Protein AF-0000000080300567 (afdb_homodimer)

Secondary structure (DSSP, 8-state):
-EEEEE--BTTTB-TTTTTSB-HHHHHHHHHHHHHH--EEEE-STT--SSHHHHHHHHHS-SSS-SS--TTGGGEEEE----TT-EETTEEP---HHHHHHHHHIIIII-SSSSS------S---EEEEEESS---BGGGGGGEEE-BTTTBS-HHHHHHHHHHHT-/-EEEEE--BTTTB-TTTTTSBPHHHHHHHHHHHHHH--EEEE-STT--SSHHHHHHHHHS-SSS-SS--TTGGGEEEE----TT-EETTEEP---HHHHHHHHHIIIII-SSSSS------S---EEEEEESS---BGGGGGGEEE-BTTTBS-HHHHHHHHHHHT-

Organism: Bacteroides stercoris (NCBI:txid46506)

Structure (mmCIF, N/CA/C/O backbone):
data_AF-0000000080300567-model_v1
#
loop_
_entity.id
_entity.type
_entity.pdbx_description
1 polymer 'Uncharacterized protein'
#
loop_
_atom_site.group_PDB
_atom_site.id
_atom_site.type_symbol
_atom_site.label_atom_id
_atom_site.label_alt_id
_atom_site.label_comp_id
_atom_site.label_asym_id
_atom_site.label_entity_id
_atom_site.label_seq_id
_atom_site.pdbx_PDB_ins_code
_atom_site.Cartn_x
_atom_site.Cartn_y
_atom_site.Cartn_z
_atom_site.occupancy
_atom_site.B_iso_or_equiv
_atom_site.auth_seq_id
_atom_site.auth_comp_id
_atom_site.auth_asym_id
_atom_site.auth_atom_id
_atom_site.pdbx_PDB_model_num
ATOM 1 N N . MET A 1 1 ? -5.738 -21.781 8.383 1 91.25 1 MET A N 1
ATOM 2 C CA . MET A 1 1 ? -5.691 -21.688 6.926 1 91.25 1 MET A CA 1
ATOM 3 C C . MET A 1 1 ? -4.438 -20.953 6.469 1 91.25 1 MET A C 1
ATOM 5 O O . MET A 1 1 ? -4.109 -19.891 7.004 1 91.25 1 MET A O 1
ATOM 9 N N . LYS A 1 2 ? -3.633 -21.547 5.586 1 96.69 2 LYS A N 1
ATOM 10 C CA . LYS A 1 2 ? -2.42 -20.953 5.039 1 96.69 2 LYS A CA 1
ATOM 11 C C . LYS A 1 2 ? -2.572 -20.672 3.545 1 96.69 2 LYS A C 1
ATOM 13 O O . LYS A 1 2 ? -3.025 -21.531 2.789 1 96.69 2 LYS A O 1
ATOM 18 N N . ILE A 1 3 ? -2.238 -19.422 3.143 1 98.06 3 ILE A N 1
ATOM 19 C CA . ILE A 1 3 ? -2.459 -19.031 1.758 1 98.06 3 ILE A CA 1
ATOM 20 C C . ILE A 1 3 ? -1.152 -18.516 1.152 1 98.06 3 ILE A C 1
ATOM 22 O O . ILE A 1 3 ? -0.408 -17.781 1.799 1 98.06 3 ILE A O 1
ATOM 26 N N . ILE A 1 4 ? -0.896 -18.969 -0.006 1 98.88 4 ILE A N 1
ATOM 27 C CA . ILE A 1 4 ? 0.124 -18.375 -0.867 1 98.88 4 ILE A CA 1
ATOM 28 C C . ILE A 1 4 ? -0.532 -17.422 -1.869 1 98.88 4 ILE A C 1
ATOM 30 O O . ILE A 1 4 ? -1.307 -17.859 -2.7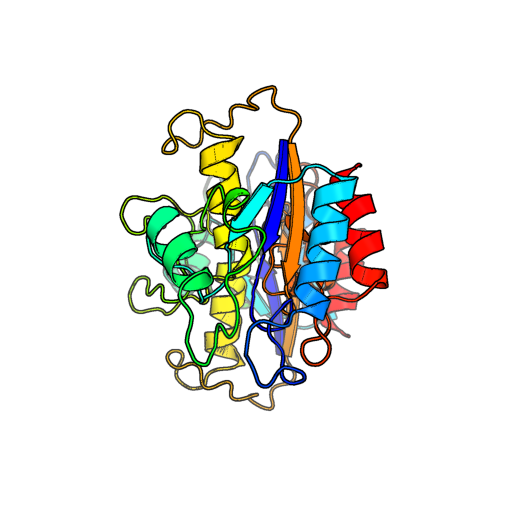27 1 98.88 4 ILE A O 1
ATOM 34 N N . PHE A 1 5 ? -0.323 -16.172 -1.728 1 98.88 5 PHE A N 1
ATOM 35 C CA . PHE A 1 5 ? -0.627 -15.266 -2.824 1 98.88 5 PHE A CA 1
ATOM 36 C C . PHE A 1 5 ? 0.448 -15.336 -3.902 1 98.88 5 PHE A C 1
ATOM 38 O O . PHE A 1 5 ? 1.601 -14.969 -3.662 1 98.88 5 PHE A O 1
ATOM 45 N N . LEU A 1 6 ? 0.069 -15.75 -5.086 1 98.88 6 LEU A N 1
ATOM 46 C CA . LEU A 1 6 ? 1.056 -16.172 -6.078 1 98.88 6 LEU A CA 1
ATOM 47 C C . LEU A 1 6 ? 1.028 -15.242 -7.293 1 98.88 6 LEU A C 1
ATOM 49 O O . LEU A 1 6 ? 0.025 -15.18 -8.008 1 98.88 6 LEU A O 1
ATOM 53 N N . ASP A 1 7 ? 2.035 -14.469 -7.43 1 98.56 7 ASP A N 1
ATOM 54 C CA . ASP A 1 7 ? 2.32 -13.906 -8.742 1 98.56 7 ASP A CA 1
ATOM 55 C C . ASP A 1 7 ? 2.963 -14.953 -9.656 1 98.56 7 ASP A C 1
ATOM 57 O O . ASP A 1 7 ? 3.646 -15.859 -9.188 1 98.56 7 ASP A O 1
ATOM 61 N N . ILE A 1 8 ? 2.764 -14.82 -10.938 1 98.5 8 ILE A N 1
ATOM 62 C CA . ILE A 1 8 ? 3.275 -15.82 -11.859 1 98.5 8 ILE A CA 1
ATOM 63 C C . ILE A 1 8 ? 4.531 -15.297 -12.555 1 98.5 8 ILE A C 1
ATOM 65 O O . ILE A 1 8 ? 5.598 -15.906 -12.461 1 98.5 8 ILE A O 1
ATOM 69 N N . ASP A 1 9 ? 4.477 -14.086 -13.172 1 97.69 9 ASP A N 1
ATOM 70 C CA . ASP A 1 9 ? 5.641 -13.5 -13.828 1 97.69 9 ASP A CA 1
ATOM 71 C C . ASP A 1 9 ? 6.746 -13.203 -12.82 1 97.69 9 ASP A C 1
ATOM 73 O O . ASP A 1 9 ? 6.5 -12.57 -11.789 1 97.69 9 ASP A O 1
ATOM 77 N N . GLY A 1 10 ? 7.883 -13.703 -13 1 98 10 GLY A N 1
ATOM 78 C CA . GLY A 1 10 ? 9.008 -13.453 -12.117 1 98 10 GLY A CA 1
ATOM 79 C C . GLY A 1 10 ? 9.078 -14.422 -10.945 1 98 10 GLY A C 1
ATOM 80 O O . GLY A 1 10 ? 10.031 -14.406 -10.172 1 98 10 GLY A O 1
ATOM 81 N N . VAL A 1 11 ? 8.031 -15.328 -10.82 1 98.69 11 VAL A N 1
ATOM 82 C CA . VAL A 1 11 ? 7.988 -16.297 -9.727 1 98.69 11 VAL A CA 1
ATOM 83 C C . VAL A 1 11 ? 8.07 -17.719 -10.289 1 98.69 11 VAL A C 1
ATOM 85 O O . VAL A 1 11 ? 9.055 -18.422 -10.055 1 98.69 11 VAL A O 1
ATOM 88 N N . ILE A 1 12 ? 7.074 -18.109 -11.125 1 98.62 12 ILE A N 1
ATOM 89 C CA . ILE A 1 12 ? 7.102 -19.438 -11.727 1 98.62 12 ILE A CA 1
ATOM 90 C C . ILE A 1 12 ? 7.094 -19.312 -13.25 1 98.62 12 ILE A C 1
ATOM 92 O O . ILE A 1 12 ? 6.926 -20.312 -13.961 1 98.62 12 ILE A O 1
ATOM 96 N N . SER A 1 13 ? 7.172 -18.172 -13.844 1 97.19 13 SER A N 1
ATOM 97 C CA . SER A 1 13 ? 7.406 -17.828 -15.242 1 97.19 13 SER A CA 1
ATOM 98 C C . SER A 1 13 ? 8.422 -16.703 -15.367 1 97.19 13 SER A C 1
ATOM 100 O O . SER A 1 13 ? 8.148 -15.562 -14.984 1 97.19 13 SER A O 1
ATOM 102 N N . THR A 1 14 ? 9.555 -16.969 -15.867 1 93.12 14 THR A N 1
ATOM 103 C CA . THR A 1 14 ? 10.633 -15.992 -15.914 1 93.12 14 THR A CA 1
ATOM 104 C C . THR A 1 14 ? 11.266 -15.938 -17.297 1 93.12 14 THR A C 1
ATOM 106 O O . THR A 1 14 ? 10.828 -16.656 -18.203 1 93.12 14 THR A O 1
ATOM 109 N N . GLU A 1 15 ? 12.211 -15.008 -17.391 1 87.69 15 GLU A N 1
ATOM 110 C CA . GLU A 1 15 ? 12.969 -14.953 -18.641 1 87.69 15 GLU A CA 1
ATOM 111 C C . GLU A 1 15 ? 13.672 -16.281 -18.922 1 87.69 15 GLU A C 1
ATOM 113 O O . GLU A 1 15 ? 13.781 -16.703 -20.062 1 87.69 15 GLU A O 1
ATOM 118 N N . LYS A 1 16 ? 14.156 -16.906 -17.859 1 87.19 16 LYS A N 1
ATOM 119 C CA . LYS A 1 16 ? 14.82 -18.188 -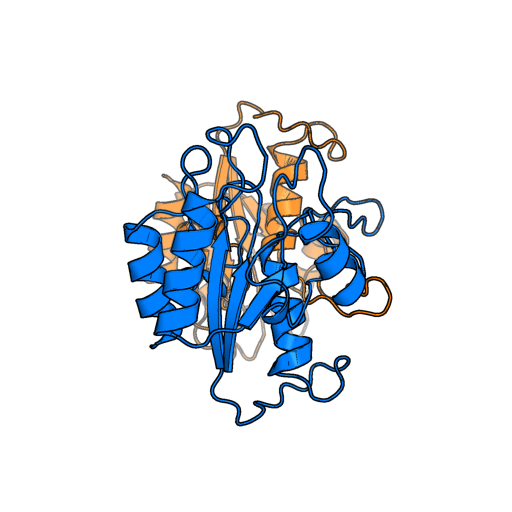17.984 1 87.19 16 LYS A CA 1
ATOM 120 C C . LYS A 1 16 ? 13.938 -19.203 -18.703 1 87.19 16 LYS A C 1
ATOM 122 O O . LYS A 1 16 ? 14.422 -20.031 -19.469 1 87.19 16 LYS A O 1
ATOM 127 N N . SER A 1 17 ? 12.672 -19.234 -18.453 1 91.69 17 SER A N 1
ATOM 128 C CA . SER A 1 17 ? 11.719 -20.141 -19.078 1 91.69 17 SER A CA 1
ATOM 129 C C . SER A 1 17 ? 11.078 -19.516 -20.297 1 91.69 17 SER A C 1
ATOM 131 O O . SER A 1 17 ? 10.055 -20.016 -20.797 1 91.69 17 SER A O 1
ATOM 133 N N . HIS A 1 18 ? 11.633 -18.344 -20.797 1 93.25 18 HIS A N 1
ATOM 134 C CA . HIS A 1 18 ? 11.109 -17.609 -21.938 1 93.25 18 HIS A CA 1
ATOM 135 C C . HIS A 1 18 ? 9.672 -17.172 -21.703 1 93.25 18 HIS A C 1
ATOM 137 O O . HIS A 1 18 ? 8.828 -17.281 -22.594 1 93.25 18 HIS A O 1
ATOM 143 N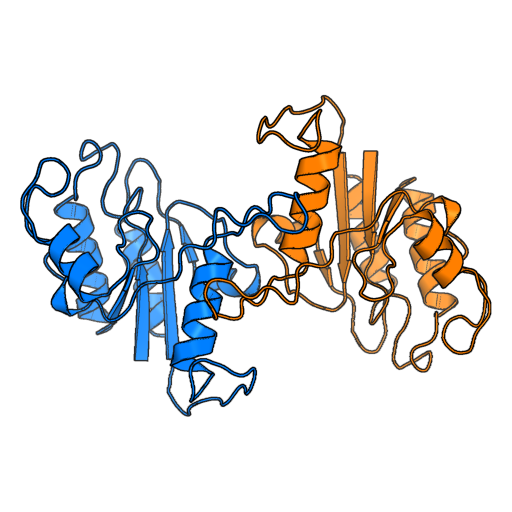 N . TYR A 1 19 ? 9.32 -16.875 -20.438 1 93.5 19 TYR A N 1
ATOM 144 C CA . TYR A 1 19 ? 8.055 -16.297 -20 1 93.5 19 TYR A CA 1
ATOM 145 C C . TYR A 1 19 ? 6.922 -17.297 -20.125 1 93.5 19 TYR A C 1
ATOM 147 O O . TYR A 1 19 ? 5.766 -16.922 -20.344 1 93.5 19 TYR A O 1
ATOM 155 N N . THR A 1 20 ? 7.348 -18.594 -20.141 1 96.5 20 THR A N 1
ATOM 156 C CA . THR A 1 20 ? 6.395 -19.688 -20 1 96.5 20 THR A CA 1
ATOM 157 C C . THR A 1 20 ? 6.438 -20.266 -18.578 1 96.5 20 THR A C 1
ATOM 159 O O . THR A 1 20 ? 7.359 -19.969 -17.812 1 96.5 20 THR A O 1
ATOM 162 N N . LEU A 1 21 ? 5.391 -20.969 -18.219 1 97.44 21 LEU A N 1
ATOM 163 C CA . LEU A 1 21 ? 5.434 -21.672 -16.938 1 97.44 21 LEU A CA 1
ATOM 164 C C . LEU A 1 21 ? 6.707 -22.5 -16.812 1 97.44 21 LEU A C 1
ATOM 166 O O . LEU A 1 21 ? 7.094 -23.188 -17.75 1 97.44 21 LEU A O 1
ATOM 170 N N . ASP A 1 22 ? 7.375 -22.359 -15.703 1 96.69 22 ASP A N 1
ATOM 171 C CA . ASP A 1 22 ? 8.656 -23 -15.438 1 96.69 22 ASP A CA 1
ATOM 172 C C . ASP A 1 22 ? 8.484 -24.219 -14.547 1 96.69 22 ASP A C 1
ATOM 174 O O . ASP A 1 22 ? 8.211 -24.094 -13.352 1 96.69 22 ASP A O 1
ATOM 178 N N . LYS A 1 23 ? 8.773 -25.375 -15.078 1 95.31 23 LYS A N 1
ATOM 179 C CA . LYS A 1 23 ? 8.555 -26.641 -14.359 1 95.31 23 LYS A CA 1
ATOM 180 C C . LYS A 1 23 ? 9.367 -26.672 -13.07 1 95.31 23 LYS A C 1
ATOM 182 O O . LYS A 1 23 ? 8.867 -27.109 -12.031 1 95.31 23 LYS A O 1
ATOM 187 N N . ASP A 1 24 ? 10.617 -26.25 -13.125 1 96.44 24 ASP A N 1
ATOM 188 C CA . ASP A 1 24 ? 11.477 -26.25 -11.945 1 96.44 24 ASP A CA 1
ATOM 189 C C . ASP A 1 24 ? 10.906 -25.344 -10.852 1 96.44 24 ASP A C 1
ATOM 191 O O . ASP A 1 24 ? 10.883 -25.734 -9.672 1 96.44 24 ASP A O 1
ATOM 195 N N . ALA A 1 25 ? 10.492 -24.188 -11.219 1 97.75 25 ALA A N 1
ATOM 196 C CA . ALA A 1 25 ? 9.906 -23.25 -10.258 1 97.75 25 ALA A CA 1
ATOM 197 C C . ALA A 1 25 ? 8.602 -23.797 -9.695 1 97.75 25 ALA A C 1
ATOM 199 O O . ALA A 1 25 ? 8.312 -23.625 -8.508 1 97.75 25 ALA A O 1
ATOM 200 N N . CYS A 1 26 ? 7.816 -24.438 -10.531 1 98.12 26 CYS A N 1
ATOM 201 C CA . CYS A 1 26 ? 6.582 -25.047 -10.055 1 98.12 26 CYS A CA 1
ATOM 202 C C . CYS A 1 26 ? 6.879 -26.156 -9.047 1 98.12 26 CYS A C 1
ATOM 204 O O . CYS A 1 26 ? 6.152 -26.312 -8.062 1 98.12 26 CYS A O 1
ATOM 206 N N . ASP A 1 27 ? 7.953 -26.922 -9.359 1 98.25 27 ASP A N 1
ATOM 207 C CA . ASP A 1 27 ? 8.359 -27.953 -8.406 1 98.25 27 ASP A CA 1
ATOM 208 C C . ASP A 1 27 ? 8.727 -27.344 -7.059 1 98.25 27 ASP A C 1
ATOM 210 O O . ASP A 1 27 ? 8.406 -27.906 -6.008 1 98.25 27 ASP A O 1
ATOM 214 N N . LEU A 1 28 ? 9.406 -26.25 -7.059 1 98.75 28 LEU A N 1
ATOM 215 C CA . LEU A 1 28 ? 9.75 -25.562 -5.824 1 98.75 28 LEU A CA 1
ATOM 216 C C . LEU A 1 28 ? 8.492 -25.078 -5.102 1 98.75 28 LEU A C 1
ATOM 218 O O . LEU A 1 28 ? 8.398 -25.188 -3.877 1 98.75 28 LEU A O 1
ATOM 222 N N . LEU A 1 29 ? 7.531 -24.531 -5.832 1 98.88 29 LEU A N 1
ATOM 223 C CA . LEU A 1 29 ? 6.246 -24.172 -5.25 1 98.88 29 LEU A CA 1
ATOM 224 C C . LEU A 1 29 ? 5.602 -25.375 -4.57 1 98.88 29 LEU A C 1
ATOM 226 O O . LEU A 1 29 ? 5.031 -25.25 -3.482 1 98.88 29 LEU A O 1
ATOM 230 N N . GLY A 1 30 ? 5.719 -26.5 -5.238 1 98.81 30 GLY A N 1
ATOM 231 C CA . GLY A 1 30 ? 5.215 -27.734 -4.664 1 98.81 30 GLY A CA 1
ATOM 232 C C . GLY A 1 30 ? 5.82 -28.062 -3.309 1 98.81 30 GLY A C 1
ATOM 233 O O . GLY A 1 30 ? 5.133 -28.562 -2.42 1 98.81 30 GLY A O 1
ATOM 234 N N . LYS A 1 31 ? 7.07 -27.781 -3.145 1 98.81 31 LYS A N 1
ATOM 235 C CA . LYS A 1 31 ? 7.723 -28 -1.859 1 98.81 31 LYS A CA 1
ATOM 236 C C . LYS A 1 31 ? 7.074 -27.172 -0.756 1 98.81 31 LYS A C 1
ATOM 238 O O . LYS A 1 31 ? 6.918 -27.641 0.373 1 98.81 31 LYS A O 1
ATOM 243 N N . ILE A 1 32 ? 6.73 -25.922 -1.08 1 98.94 32 ILE A N 1
ATOM 244 C CA . ILE A 1 32 ? 6.062 -25.062 -0.104 1 98.94 32 ILE A CA 1
ATOM 245 C C . ILE A 1 32 ? 4.707 -25.672 0.263 1 98.94 32 ILE A C 1
ATOM 247 O O . ILE A 1 32 ? 4.371 -25.781 1.444 1 98.94 32 ILE A O 1
ATOM 251 N N . ILE A 1 33 ? 3.961 -26.078 -0.787 1 98.88 33 ILE A N 1
ATOM 252 C CA . ILE A 1 33 ? 2.619 -26.609 -0.591 1 98.88 33 ILE A CA 1
ATOM 253 C C . ILE A 1 33 ? 2.691 -27.891 0.238 1 98.88 33 ILE A C 1
ATOM 255 O O . ILE A 1 33 ? 1.924 -28.062 1.187 1 98.88 33 ILE A O 1
ATOM 259 N N . ASP A 1 34 ? 3.625 -28.75 -0.062 1 98.56 34 ASP A N 1
ATOM 260 C CA . ASP A 1 34 ? 3.775 -30.016 0.648 1 98.56 34 ASP A CA 1
ATOM 261 C C . ASP A 1 34 ? 4.137 -29.781 2.113 1 98.56 34 ASP A C 1
ATOM 263 O O . ASP A 1 34 ? 3.645 -30.484 2.998 1 98.56 34 ASP A O 1
ATOM 267 N N . ALA A 1 35 ? 4.965 -28.844 2.367 1 98.56 35 ALA A N 1
ATOM 268 C CA . ALA A 1 35 ? 5.48 -28.609 3.711 1 98.56 35 ALA A CA 1
ATOM 269 C C . ALA A 1 35 ? 4.449 -27.875 4.574 1 98.56 35 ALA A C 1
ATOM 271 O O . ALA A 1 35 ? 4.535 -27.906 5.805 1 98.56 35 ALA A O 1
ATOM 272 N N . THR A 1 36 ? 3.441 -27.203 3.922 1 98.5 36 THR A N 1
ATOM 273 C CA . THR A 1 36 ? 2.609 -26.297 4.711 1 98.5 36 THR A CA 1
ATOM 274 C C . THR A 1 36 ? 1.13 -26.609 4.5 1 98.5 36 THR A C 1
ATOM 276 O O . THR A 1 36 ? 0.279 -26.141 5.258 1 98.5 36 THR A O 1
ATOM 279 N N . ASP A 1 37 ? 0.812 -27.359 3.506 1 98.06 37 ASP A N 1
ATOM 280 C CA . ASP A 1 37 ? -0.562 -27.641 3.107 1 98.06 37 ASP A CA 1
ATOM 281 C C . ASP A 1 37 ? -1.305 -26.359 2.725 1 98.06 37 ASP A C 1
ATOM 283 O O . ASP A 1 37 ? -2.512 -26.25 2.949 1 98.06 37 ASP A O 1
ATOM 287 N N . ALA A 1 38 ? -0.553 -25.359 2.225 1 98.38 38 ALA A N 1
ATOM 288 C CA . ALA A 1 38 ? -1.132 -24.062 1.897 1 98.38 38 ALA A CA 1
ATOM 289 C C . ALA A 1 38 ? -1.989 -24.141 0.638 1 98.38 38 ALA A C 1
ATOM 291 O O . ALA A 1 38 ? -1.729 -24.969 -0.245 1 98.38 38 ALA A O 1
ATOM 292 N N . ASN A 1 39 ? -3.025 -23.281 0.582 1 98.38 39 ASN A N 1
ATOM 293 C CA . ASN A 1 39 ? -3.777 -23.016 -0.638 1 98.38 39 ASN A CA 1
ATOM 294 C C . ASN A 1 39 ? -3.209 -21.812 -1.386 1 98.38 39 ASN A C 1
ATOM 296 O O . ASN A 1 39 ? -2.32 -21.125 -0.88 1 98.38 39 ASN A O 1
ATOM 300 N N . ILE A 1 40 ? -3.721 -21.641 -2.611 1 98.81 40 ILE A N 1
ATOM 301 C CA . ILE A 1 40 ? -3.164 -20.594 -3.463 1 98.81 40 ILE A CA 1
ATOM 302 C C . ILE A 1 40 ? -4.254 -19.578 -3.816 1 98.81 40 ILE A C 1
ATOM 304 O O . ILE A 1 40 ? -5.387 -19.953 -4.121 1 98.81 40 ILE A O 1
ATOM 308 N N . VAL A 1 41 ? -4.012 -18.359 -3.652 1 98.69 41 VAL A N 1
ATOM 309 C CA . VAL A 1 41 ? -4.762 -17.281 -4.273 1 98.69 41 VAL A CA 1
ATOM 310 C C . VAL A 1 41 ? -3.908 -16.609 -5.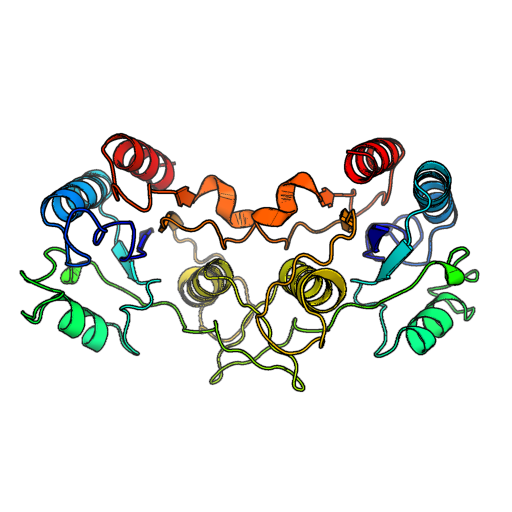348 1 98.69 41 VAL A C 1
ATOM 312 O O . VAL A 1 41 ? -2.791 -16.156 -5.078 1 98.69 41 VAL A O 1
ATOM 315 N N . ILE A 1 42 ? -4.391 -16.531 -6.602 1 98.75 42 ILE A N 1
ATOM 316 C CA . ILE A 1 42 ? -3.637 -15.953 -7.711 1 98.75 42 ILE A CA 1
ATOM 317 C C . ILE A 1 42 ? -3.76 -14.43 -7.676 1 98.75 42 ILE A C 1
ATOM 319 O O . ILE A 1 42 ? -4.863 -13.891 -7.777 1 98.75 42 ILE A O 1
ATOM 323 N N . SER A 1 43 ? -2.684 -13.773 -7.496 1 97.81 43 SER A N 1
ATOM 324 C CA . SER A 1 43 ? -2.613 -12.312 -7.516 1 97.81 43 SER A CA 1
ATOM 325 C C . SER A 1 43 ? -1.854 -11.812 -8.742 1 97.81 43 SER A C 1
ATOM 327 O O . SER A 1 43 ? -1.367 -10.68 -8.758 1 97.81 43 SER A O 1
ATOM 329 N N . SER A 1 44 ? -1.734 -12.633 -9.758 1 97.25 44 SER A N 1
ATOM 330 C CA . SER A 1 44 ? -1 -12.367 -10.984 1 97.25 44 SER A CA 1
ATOM 331 C C . SER A 1 44 ? -1.913 -11.781 -12.062 1 97.25 44 SER A C 1
ATOM 333 O O . SER A 1 44 ? -3.129 -11.969 -12.016 1 97.25 44 SER A O 1
ATOM 335 N N . SER A 1 45 ? -1.291 -11.055 -13.047 1 94.69 45 SER A N 1
ATOM 336 C CA . SER A 1 45 ? -2.041 -10.57 -14.195 1 94.69 45 SER A CA 1
ATOM 337 C C . SER A 1 45 ? -2.514 -11.727 -15.078 1 94.69 45 SER A C 1
ATOM 339 O O . SER A 1 45 ? -3.342 -11.531 -15.969 1 94.69 45 SER A O 1
ATOM 341 N N . TRP A 1 46 ? -2.072 -12.914 -14.789 1 96.62 46 TRP A N 1
ATOM 342 C CA . TRP A 1 46 ? -2.523 -14.102 -15.516 1 96.62 46 TRP A CA 1
ATOM 343 C C . TRP A 1 46 ? -3.932 -14.5 -15.086 1 96.62 46 TRP A C 1
ATOM 345 O O . TRP A 1 46 ? -4.582 -15.305 -15.75 1 96.62 46 TRP A O 1
ATOM 355 N N . ARG A 1 47 ? -4.391 -13.969 -14.016 1 96.56 47 ARG A N 1
ATOM 356 C CA . ARG A 1 47 ? -5.688 -14.383 -13.492 1 96.56 47 ARG A CA 1
ATOM 357 C C . ARG A 1 47 ? -6.816 -13.953 -14.43 1 96.56 47 ARG A C 1
ATOM 359 O O . ARG A 1 47 ? -6.68 -12.977 -15.164 1 96.56 47 ARG A O 1
ATOM 366 N N . ARG A 1 48 ? -7.852 -14.75 -14.367 1 95.69 48 ARG A N 1
ATOM 367 C CA . ARG A 1 48 ? -9.125 -14.391 -14.984 1 95.69 48 ARG A CA 1
ATOM 368 C C . ARG A 1 48 ? -10.148 -13.984 -13.938 1 95.69 48 ARG A C 1
ATOM 370 O O . ARG A 1 48 ? -9.797 -13.75 -12.781 1 95.69 48 ARG A O 1
ATOM 377 N N . ASN A 1 49 ? -11.328 -13.82 -14.328 1 91.62 49 ASN A N 1
ATOM 378 C CA . ASN A 1 49 ? -12.328 -13.219 -13.453 1 91.62 49 ASN A CA 1
ATOM 379 C C . ASN A 1 49 ? -12.781 -14.195 -12.367 1 91.62 49 ASN A C 1
ATOM 381 O O . ASN A 1 49 ? -13.211 -13.773 -11.297 1 91.62 49 ASN A O 1
ATOM 385 N N . THR A 1 50 ? -12.68 -15.469 -12.656 1 95.56 50 THR A N 1
ATOM 386 C CA . THR A 1 50 ? -13.117 -16.469 -11.695 1 95.56 50 THR A CA 1
ATOM 387 C C . THR A 1 50 ? -12 -17.469 -11.414 1 95.56 50 THR A C 1
ATOM 389 O O . THR A 1 50 ? -11.055 -17.594 -12.195 1 95.56 50 THR A O 1
ATOM 392 N N . VAL A 1 51 ? -12.188 -18.109 -10.297 1 97.56 51 VAL A N 1
ATOM 393 C CA . VAL A 1 51 ? -11.258 -19.172 -9.938 1 97.56 51 VAL A CA 1
ATOM 394 C C . VAL A 1 51 ? -11.25 -20.25 -11.023 1 97.56 51 VAL A C 1
ATOM 396 O O . VAL A 1 51 ? -10.188 -20.672 -11.469 1 97.56 51 VAL A O 1
ATOM 399 N N . GLU A 1 52 ? -12.414 -20.562 -11.492 1 98.06 52 GLU A N 1
ATOM 400 C CA . GLU A 1 52 ? -12.531 -21.625 -12.492 1 98.06 52 GLU A CA 1
ATOM 401 C C . GLU A 1 52 ? -11.867 -21.219 -13.805 1 98.06 52 GLU A C 1
ATOM 403 O O . GLU A 1 52 ? -11.133 -22 -14.398 1 98.06 52 GLU A O 1
ATOM 408 N N . ASP A 1 53 ? -12.117 -20.016 -14.258 1 98.25 53 ASP A N 1
ATOM 409 C CA . ASP A 1 53 ? -11.508 -19.531 -15.492 1 98.25 53 ASP A CA 1
ATOM 410 C C . ASP A 1 53 ? -9.992 -19.438 -15.352 1 98.25 53 ASP A C 1
ATOM 412 O O . ASP A 1 53 ? -9.258 -19.688 -16.312 1 98.25 53 ASP A O 1
ATOM 416 N N . THR A 1 54 ? -9.562 -19.078 -14.188 1 98.38 54 THR A N 1
ATOM 417 C CA . THR A 1 54 ? -8.133 -18.984 -13.93 1 98.38 54 THR A CA 1
ATOM 418 C C . THR A 1 54 ? -7.484 -20.359 -13.953 1 98.38 54 THR A C 1
ATOM 420 O O . THR A 1 54 ? -6.422 -20.547 -14.555 1 98.38 54 THR A O 1
ATOM 423 N N . LYS A 1 55 ? -8.148 -21.328 -13.305 1 98.5 55 LYS A N 1
ATOM 424 C CA . LYS A 1 55 ? -7.664 -22.703 -13.367 1 98.5 55 LYS A CA 1
ATOM 425 C C . LYS A 1 55 ? -7.559 -23.172 -14.812 1 98.5 55 LYS A C 1
ATOM 427 O O . LYS A 1 55 ? -6.559 -23.797 -15.195 1 98.5 55 LYS A O 1
ATOM 432 N N . ARG A 1 56 ? -8.539 -22.875 -15.57 1 98.19 56 ARG A N 1
ATOM 433 C CA . ARG A 1 56 ? -8.531 -23.266 -16.984 1 98.19 56 ARG A CA 1
ATOM 434 C C . ARG A 1 56 ? -7.379 -22.609 -17.719 1 98.19 56 ARG A C 1
ATOM 436 O O . ARG A 1 56 ? -6.699 -23.25 -18.531 1 98.19 56 ARG A O 1
ATOM 443 N N . GLU A 1 57 ? -7.207 -21.328 -17.453 1 97.31 57 GLU A N 1
ATOM 444 C CA . GLU A 1 57 ? -6.125 -20.562 -18.078 1 97.31 57 GLU A CA 1
ATOM 445 C C . GLU A 1 57 ? -4.766 -21.188 -17.766 1 97.31 57 GLU A C 1
ATOM 447 O O . GLU A 1 57 ? -3.883 -21.203 -18.625 1 97.31 57 GLU A O 1
ATOM 452 N N . LEU A 1 58 ? -4.613 -21.797 -16.625 1 98.25 58 LEU A N 1
ATOM 453 C CA . LEU A 1 58 ? -3.316 -22.281 -16.172 1 98.25 58 LEU A CA 1
ATOM 454 C C . LEU A 1 58 ? -3.154 -23.766 -16.469 1 98.25 58 LEU A C 1
ATOM 456 O O . LEU A 1 58 ? -2.076 -24.328 -16.281 1 98.25 58 LEU A O 1
ATOM 460 N N . THR A 1 59 ? -4.234 -24.391 -16.969 1 98.44 59 THR A N 1
ATOM 461 C CA . THR A 1 59 ? -4.137 -25.828 -17.219 1 98.44 59 THR A CA 1
ATOM 462 C C . THR A 1 59 ? -4.336 -26.125 -18.703 1 98.44 59 THR A C 1
ATOM 464 O O . THR A 1 59 ? -4.164 -27.266 -19.141 1 98.44 59 THR A O 1
ATOM 467 N N . THR A 1 60 ? -4.688 -25.109 -19.484 1 97.88 60 THR A N 1
ATOM 468 C CA . THR A 1 60 ? -4.809 -25.297 -20.922 1 97.88 60 THR A CA 1
ATOM 469 C C . THR A 1 60 ? -3.455 -25.109 -21.609 1 97.88 60 THR A C 1
ATOM 471 O O . THR A 1 60 ? -2.854 -24.031 -21.516 1 97.88 60 THR A O 1
ATOM 474 N N . ILE A 1 61 ? -3.092 -26.156 -22.344 1 97.38 61 ILE A N 1
ATOM 475 C CA . ILE A 1 61 ? -1.777 -26.141 -22.984 1 97.38 61 ILE A CA 1
ATOM 476 C C . ILE A 1 61 ? -1.744 -25.062 -24.062 1 97.38 61 ILE A C 1
ATOM 478 O O . ILE A 1 61 ? -2.641 -25 -24.906 1 97.38 61 ILE A O 1
ATOM 482 N N . ARG A 1 62 ? -0.81 -24.172 -24.031 1 96.25 62 ARG A N 1
ATOM 483 C CA . ARG A 1 62 ? -0.498 -23.141 -25 1 96.25 62 ARG A CA 1
ATOM 484 C C . ARG A 1 62 ? 0.96 -22.703 -24.891 1 96.25 62 ARG A C 1
ATOM 486 O O . ARG A 1 62 ? 1.729 -23.281 -24.125 1 96.25 62 ARG A O 1
ATOM 493 N N . HIS A 1 63 ? 1.374 -21.719 -25.656 1 95.56 63 HIS A N 1
ATOM 494 C CA . HIS A 1 63 ? 2.771 -21.312 -25.688 1 95.56 63 HIS A CA 1
ATOM 495 C C . HIS A 1 63 ? 3.273 -20.938 -24.297 1 95.56 63 HIS A C 1
ATOM 497 O O . HIS A 1 63 ? 4.32 -21.422 -23.859 1 95.56 63 HIS A O 1
ATOM 503 N N . SER A 1 64 ? 2.492 -20.172 -23.516 1 96.25 64 SER A N 1
ATOM 504 C CA . SER A 1 64 ? 2.902 -19.688 -22.203 1 96.25 64 SER A CA 1
ATOM 505 C C . SER A 1 64 ? 2.686 -20.75 -21.125 1 96.25 64 SER A C 1
ATOM 507 O O . SER A 1 64 ? 3.197 -20.625 -20.016 1 96.25 64 SER A O 1
ATOM 509 N N . VAL A 1 65 ? 1.896 -21.734 -21.453 1 97.94 65 VAL A N 1
ATOM 510 C CA . VAL A 1 65 ? 1.584 -22.828 -20.562 1 97.94 65 VAL A CA 1
ATOM 511 C C . VAL A 1 65 ? 1.916 -24.156 -21.234 1 97.94 65 VAL A C 1
ATOM 513 O O . VAL A 1 65 ? 1.019 -24.875 -21.688 1 97.94 65 VAL A O 1
ATOM 516 N N . PRO A 1 66 ? 3.189 -24.531 -21.203 1 97.56 66 PRO A N 1
ATOM 517 C CA . PRO A 1 66 ? 3.629 -25.719 -21.922 1 97.56 66 PRO A CA 1
ATOM 518 C C . PRO A 1 66 ? 3.219 -27.016 -21.234 1 97.56 66 PRO A C 1
ATOM 520 O O . PRO A 1 66 ? 3.34 -28.094 -21.828 1 97.56 66 PRO A O 1
ATOM 523 N N . PHE A 1 67 ? 2.729 -26.984 -20.031 1 97.5 67 PHE A N 1
ATOM 524 C CA . PHE A 1 67 ? 2.156 -28.078 -19.25 1 97.5 67 PHE A CA 1
ATOM 525 C C . PHE A 1 67 ? 1.096 -27.547 -18.281 1 97.5 67 PHE A C 1
ATOM 527 O O . PHE A 1 67 ? 1.144 -26.391 -17.875 1 97.5 67 PHE A O 1
ATOM 534 N N . PRO A 1 68 ? 0.099 -28.375 -18.031 1 98.19 68 PRO A N 1
ATOM 535 C CA . PRO A 1 68 ? -0.909 -27.922 -17.078 1 98.19 68 PRO A CA 1
ATOM 536 C C . PRO A 1 68 ? -0.324 -27.625 -15.695 1 98.19 68 PRO A C 1
ATOM 538 O O . PRO A 1 68 ? 0.413 -28.453 -15.148 1 98.19 68 PRO A O 1
ATOM 541 N N . PHE A 1 69 ? -0.604 -26.453 -15.156 1 98.5 69 PHE A N 1
ATOM 542 C CA . PHE A 1 69 ? -0.169 -26.094 -13.812 1 98.5 69 PHE A CA 1
ATOM 543 C C . PHE A 1 69 ? -0.553 -27.172 -12.812 1 98.5 69 PHE A C 1
ATOM 545 O O . PHE A 1 69 ? -1.733 -27.484 -12.656 1 98.5 69 PHE A O 1
ATOM 552 N N . PRO A 1 70 ? 0.434 -27.734 -12.094 1 98.25 70 PRO A N 1
ATOM 553 C CA . PRO A 1 70 ? 0.179 -28.953 -11.32 1 98.25 70 PRO A CA 1
ATOM 554 C C . PRO A 1 70 ? -0.599 -28.688 -10.039 1 98.25 70 PRO A C 1
ATOM 556 O O . PRO A 1 70 ? -1.12 -29.625 -9.422 1 98.25 70 PRO A O 1
ATOM 559 N N . TYR A 1 71 ? -0.763 -27.5 -9.641 1 98.62 71 TYR A N 1
ATOM 560 C CA . TYR A 1 71 ? -1.384 -27.219 -8.352 1 98.62 71 TYR A CA 1
ATOM 561 C C . TYR A 1 71 ? -2.664 -26.406 -8.531 1 98.62 71 TYR A C 1
ATOM 563 O O . TYR A 1 71 ? -3.045 -25.625 -7.652 1 98.62 71 TYR A O 1
ATOM 571 N N . ALA A 1 72 ? -3.27 -26.547 -9.695 1 98.5 72 ALA A N 1
ATOM 572 C CA . ALA A 1 72 ? -4.492 -25.812 -10.008 1 98.5 72 ALA A CA 1
ATOM 573 C C . ALA A 1 72 ? -5.582 -26.094 -8.977 1 98.5 72 ALA A C 1
ATOM 575 O O . ALA A 1 72 ? -6.387 -25.219 -8.664 1 98.5 72 ALA A O 1
ATOM 576 N N . ASP A 1 73 ? -5.625 -27.328 -8.43 1 97.94 73 ASP A N 1
ATOM 577 C CA . ASP A 1 73 ? -6.648 -27.719 -7.461 1 97.94 73 ASP A CA 1
ATOM 578 C C . ASP A 1 73 ? -6.457 -26.984 -6.137 1 97.94 73 ASP A C 1
ATOM 580 O O . ASP A 1 73 ? -7.367 -26.938 -5.305 1 97.94 73 ASP A O 1
ATOM 584 N N . ARG A 1 74 ? -5.266 -26.422 -5.887 1 98.44 74 ARG A N 1
ATOM 585 C CA . ARG A 1 74 ? -4.973 -25.688 -4.66 1 98.44 74 ARG A CA 1
ATOM 586 C C . ARG A 1 74 ? -5.414 -24.234 -4.781 1 98.44 74 ARG A C 1
ATOM 588 O O . ARG A 1 74 ? -5.418 -23.5 -3.793 1 98.44 74 ARG A O 1
ATOM 595 N N . ILE A 1 75 ? -5.777 -23.812 -6.023 1 98.62 75 ILE A N 1
ATOM 596 C CA . ILE A 1 75 ? -6.23 -22.438 -6.219 1 98.62 75 ILE A CA 1
ATOM 597 C C . ILE A 1 75 ? -7.633 -22.281 -5.641 1 98.62 75 ILE A C 1
ATOM 599 O O . ILE A 1 75 ? -8.586 -22.906 -6.109 1 98.62 75 ILE A O 1
ATOM 603 N N . VAL A 1 76 ? -7.742 -21.391 -4.621 1 97.88 76 VAL A N 1
ATOM 604 C CA . VAL A 1 76 ? -9.023 -21.25 -3.939 1 97.88 76 VAL A CA 1
ATOM 605 C C . VAL A 1 76 ? -9.555 -19.828 -4.137 1 97.88 76 VAL A C 1
ATOM 607 O O . VAL A 1 76 ? -10.664 -19.516 -3.705 1 97.88 76 VAL A O 1
ATOM 610 N N . GLY A 1 77 ? -8.75 -18.953 -4.781 1 97.25 77 GLY A N 1
ATOM 611 C CA . GLY A 1 77 ? -9.18 -17.578 -4.977 1 97.25 77 GLY A CA 1
ATOM 612 C C . GLY A 1 77 ? -8.336 -16.844 -5.996 1 97.25 77 GLY A C 1
ATOM 613 O O . GLY A 1 77 ? -7.305 -17.344 -6.441 1 97.25 77 GLY A O 1
ATOM 614 N N . VAL A 1 78 ? -8.836 -15.688 -6.383 1 97.06 78 VAL A N 1
ATOM 615 C CA . VAL A 1 78 ? -8.156 -14.711 -7.227 1 97.06 78 VAL A CA 1
ATOM 616 C C . VAL A 1 78 ? -8.391 -13.305 -6.688 1 97.06 78 VAL A C 1
ATOM 618 O O . VAL A 1 78 ? -9.469 -13 -6.172 1 97.06 78 VAL A O 1
ATOM 621 N N . THR A 1 79 ? -7.406 -12.531 -6.703 1 95.25 79 THR A N 1
ATOM 622 C CA . THR A 1 79 ? -7.586 -11.156 -6.266 1 95.25 79 THR A CA 1
ATOM 623 C C . THR A 1 79 ? -8.297 -10.336 -7.34 1 95.25 79 THR A C 1
ATOM 625 O O . THR A 1 79 ? -8.328 -10.727 -8.508 1 95.25 79 THR A O 1
ATOM 628 N N . ILE A 1 80 ? -8.805 -9.203 -6.957 1 89.5 80 ILE A N 1
ATOM 629 C CA . ILE A 1 80 ? -9.414 -8.273 -7.902 1 89.5 80 ILE A CA 1
ATOM 630 C C . ILE A 1 80 ? -8.336 -7.582 -8.727 1 89.5 80 ILE A C 1
ATOM 632 O O . ILE A 1 80 ? -7.172 -7.531 -8.312 1 89.5 80 ILE A O 1
ATOM 636 N N . ARG A 1 81 ? -8.727 -7.082 -9.883 1 88 81 ARG A N 1
ATOM 637 C CA . ARG A 1 81 ? -7.855 -6.273 -10.734 1 88 81 ARG A CA 1
ATOM 638 C C . ARG A 1 81 ? -8.117 -4.785 -10.531 1 88 81 ARG A C 1
ATOM 640 O O . ARG A 1 81 ? -8.977 -4.203 -11.188 1 88 81 ARG A O 1
ATOM 647 N N . ALA A 1 82 ? -7.363 -4.203 -9.672 1 80.69 82 ALA A N 1
ATOM 648 C CA . ALA A 1 82 ? -7.641 -2.812 -9.32 1 80.69 82 ALA A CA 1
ATOM 649 C C . ALA A 1 82 ? -6.625 -1.87 -9.961 1 80.69 82 ALA A C 1
ATOM 651 O O . ALA A 1 82 ? -6.715 -0.651 -9.797 1 80.69 82 ALA A O 1
ATOM 652 N N . TYR A 1 83 ? -5.676 -2.248 -10.781 1 71.94 83 TYR A N 1
ATOM 653 C CA . TYR A 1 83 ? -4.527 -1.457 -11.211 1 71.94 83 TYR A CA 1
ATOM 654 C C . TYR A 1 83 ? -4.969 -0.287 -12.078 1 71.94 83 TYR A C 1
ATOM 656 O O . TYR A 1 83 ? -4.285 0.737 -12.148 1 71.94 83 TYR A O 1
ATOM 664 N N . ALA A 1 84 ? -6.008 -0.295 -12.742 1 65.12 84 ALA A N 1
ATOM 665 C CA . ALA A 1 84 ? -6.414 0.73 -13.695 1 65.12 84 ALA A CA 1
ATOM 666 C C . ALA A 1 84 ? -7.484 1.644 -13.102 1 65.12 84 ALA A C 1
ATOM 668 O O . ALA A 1 84 ? -8.25 2.268 -13.844 1 65.12 84 ALA A O 1
ATOM 669 N N . TYR A 1 85 ? -7.266 2.064 -11.938 1 66.06 85 TYR A N 1
ATOM 670 C CA . TYR A 1 85 ? -8.344 2.84 -11.328 1 66.06 85 TYR A CA 1
ATOM 671 C C . TYR A 1 85 ? -8.172 4.328 -11.617 1 66.06 85 TYR A C 1
ATOM 673 O O . TYR A 1 85 ? -7.074 4.871 -11.469 1 66.06 85 TYR A O 1
ATOM 681 N N . ILE A 1 86 ? -9.18 4.871 -12.219 1 66.44 86 ILE A N 1
ATOM 682 C CA . ILE A 1 86 ? -9.25 6.309 -12.453 1 66.44 86 ILE A CA 1
ATOM 683 C C . ILE A 1 86 ? -10.289 6.938 -11.523 1 66.44 86 ILE A C 1
ATOM 685 O O . ILE A 1 86 ? -11.445 6.52 -11.508 1 66.44 86 ILE A O 1
ATOM 689 N N . MET A 1 87 ? -9.914 7.758 -10.602 1 66.25 87 MET A N 1
ATOM 690 C CA . MET A 1 87 ? -10.805 8.5 -9.719 1 66.25 87 MET A CA 1
ATOM 691 C C . MET A 1 87 ? -10.773 9.992 -10.055 1 66.25 87 MET A C 1
ATOM 693 O O . MET A 1 87 ? -9.727 10.633 -9.961 1 66.25 87 MET A O 1
ATOM 697 N N . GLN A 1 88 ? -12.008 10.5 -10.367 1 65.94 88 GLN A N 1
ATOM 698 C CA . GLN A 1 88 ? -12.148 11.914 -10.68 1 65.94 88 GLN A CA 1
ATOM 699 C C . GLN A 1 88 ? -11.117 12.359 -11.711 1 65.94 88 GLN A C 1
ATOM 701 O O . GLN A 1 88 ? -10.484 13.406 -11.555 1 65.94 88 GLN A O 1
ATOM 706 N N . GLY A 1 89 ? -10.852 11.477 -12.688 1 67.31 89 GLY A N 1
ATOM 707 C CA . GLY A 1 89 ? -9.938 11.805 -13.773 1 67.31 89 GLY A CA 1
ATOM 708 C C . GLY A 1 89 ? -8.484 11.594 -13.414 1 67.31 89 GLY A C 1
ATOM 709 O O . GLY A 1 89 ? -7.594 11.797 -14.25 1 67.31 89 GLY A O 1
ATOM 710 N N . ILE A 1 90 ? -8.328 11.195 -12.18 1 70.31 90 ILE A N 1
ATOM 711 C CA . ILE A 1 90 ? -6.953 11.008 -11.727 1 70.31 90 ILE A CA 1
ATOM 712 C C . ILE A 1 90 ? -6.621 9.516 -11.695 1 70.31 90 ILE A C 1
ATOM 714 O O . ILE A 1 90 ? -7.398 8.711 -11.18 1 70.31 90 ILE A O 1
ATOM 718 N N . HIS A 1 91 ? -5.559 9.172 -12.328 1 73.5 91 HIS A N 1
ATOM 719 C CA . HIS A 1 91 ? -5.09 7.789 -12.32 1 73.5 91 HIS A CA 1
ATOM 720 C C . HIS A 1 91 ? -4.398 7.445 -11.008 1 73.5 91 HIS A C 1
ATOM 722 O O . HIS A 1 91 ? -3.5 8.172 -10.562 1 73.5 91 HIS A O 1
ATOM 728 N N . LEU A 1 92 ? -4.953 6.477 -10.336 1 79.31 92 LEU A N 1
ATOM 729 C CA . LEU A 1 92 ? -4.289 5.945 -9.141 1 79.31 92 LEU A CA 1
ATOM 730 C C . LEU A 1 92 ? -3.559 4.648 -9.461 1 79.31 92 LEU A C 1
ATOM 732 O O . LEU A 1 92 ? -4.113 3.764 -10.125 1 79.31 92 LEU A O 1
ATOM 736 N N . SER A 1 93 ? -2.348 4.621 -9.172 1 83.12 93 SER A N 1
ATOM 737 C CA . SER A 1 93 ? -1.613 3.361 -9.242 1 83.12 93 SER A CA 1
ATOM 738 C C . SER A 1 93 ? -1.87 2.504 -8.008 1 83.12 93 SER A C 1
ATOM 740 O O . SER A 1 93 ? -1.307 2.758 -6.938 1 83.12 93 SER A O 1
ATOM 742 N N . ILE A 1 94 ? -2.754 1.526 -8.18 1 88.5 94 ILE A N 1
ATOM 743 C CA . ILE A 1 94 ? -3.1 0.654 -7.059 1 88.5 94 ILE A CA 1
ATOM 744 C C . ILE A 1 94 ? -2.111 -0.508 -6.988 1 88.5 94 ILE A C 1
ATOM 746 O O . ILE A 1 94 ? -1.999 -1.295 -7.93 1 88.5 94 ILE A O 1
ATOM 750 N N . PRO A 1 95 ? -1.416 -0.557 -5.891 1 92.81 95 PRO A N 1
ATOM 751 C CA . PRO A 1 95 ? -0.459 -1.662 -5.793 1 92.81 95 PRO A CA 1
ATOM 752 C C . PRO A 1 95 ? -1.14 -3.021 -5.645 1 92.81 95 PRO A C 1
ATOM 754 O O . PRO A 1 95 ? -2.277 -3.098 -5.176 1 92.81 95 PRO A O 1
ATOM 757 N N . ARG A 1 96 ? -0.476 -4.047 -6.023 1 95.06 96 ARG A N 1
ATOM 758 C CA . ARG A 1 96 ? -0.958 -5.414 -5.863 1 95.06 96 ARG A CA 1
ATOM 759 C C . ARG A 1 96 ? -1.278 -5.715 -4.402 1 95.06 96 ARG A C 1
ATOM 761 O O . ARG A 1 96 ? -2.223 -6.449 -4.105 1 95.06 96 ARG A O 1
ATOM 768 N N . GLY A 1 97 ? -0.54 -5.129 -3.502 1 96.62 97 GLY A N 1
ATOM 769 C CA . GLY A 1 97 ? -0.799 -5.309 -2.082 1 96.62 97 GLY A CA 1
ATOM 770 C C . GLY A 1 97 ? -2.211 -4.926 -1.681 1 96.62 97 GLY A C 1
ATOM 771 O O . GLY A 1 97 ? -2.783 -5.516 -0.764 1 96.62 97 GLY A O 1
ATOM 772 N N . VAL A 1 98 ? -2.746 -3.934 -2.318 1 93.31 98 VAL A N 1
ATOM 773 C CA . VAL A 1 98 ? -4.113 -3.51 -2.031 1 93.31 98 VAL A CA 1
ATOM 774 C C . VAL A 1 98 ? -5.094 -4.598 -2.465 1 93.31 98 VAL A C 1
ATOM 776 O O . VAL A 1 98 ? -6.074 -4.871 -1.77 1 93.31 98 VAL A O 1
ATOM 779 N N . GLU A 1 99 ? -4.855 -5.203 -3.594 1 92.81 99 GLU A N 1
ATOM 780 C CA . GLU A 1 99 ? -5.695 -6.301 -4.066 1 92.81 99 GLU A CA 1
ATOM 781 C C . GLU A 1 99 ? -5.656 -7.48 -3.1 1 92.81 99 GLU A C 1
ATOM 783 O O . GLU A 1 99 ? -6.691 -8.086 -2.809 1 92.81 99 GLU A O 1
ATOM 788 N N . ILE A 1 100 ? -4.473 -7.785 -2.639 1 95.62 100 ILE A N 1
ATOM 789 C CA . ILE A 1 100 ? -4.277 -8.883 -1.703 1 95.62 100 ILE A CA 1
ATOM 790 C C . ILE A 1 100 ? -5.004 -8.586 -0.394 1 95.62 100 ILE A C 1
ATOM 792 O O . ILE A 1 100 ? -5.719 -9.438 0.138 1 95.62 100 ILE A O 1
ATOM 796 N N . LYS A 1 101 ? -4.82 -7.398 0.119 1 93.5 101 LYS A N 1
ATOM 797 C CA . LYS A 1 101 ? -5.508 -7.016 1.349 1 93.5 101 LYS A CA 1
ATOM 798 C C . LYS A 1 101 ? -7.023 -7.102 1.178 1 93.5 101 LYS A C 1
ATOM 800 O O . LYS A 1 101 ? -7.734 -7.535 2.086 1 93.5 101 LYS A O 1
ATOM 805 N N . GLN A 1 102 ? -7.488 -6.602 0.08 1 90.25 102 GLN A N 1
ATOM 806 C CA . GLN A 1 102 ? -8.922 -6.664 -0.181 1 90.25 102 GLN A CA 1
ATOM 807 C C . GLN A 1 102 ? -9.438 -8.102 -0.105 1 90.25 102 GLN A C 1
ATOM 809 O O . GLN A 1 102 ? -10.508 -8.359 0.453 1 90.25 102 GLN A O 1
ATOM 814 N N . TRP A 1 103 ? -8.734 -9.031 -0.705 1 92.06 103 TRP A N 1
ATOM 815 C CA . TRP A 1 103 ? -9.125 -10.438 -0.64 1 92.06 103 TRP A CA 1
ATOM 816 C C . TRP A 1 103 ? -9.164 -10.922 0.804 1 92.06 103 TRP A C 1
ATOM 818 O O . TRP A 1 103 ? -10.117 -11.586 1.217 1 92.06 103 TRP A O 1
ATOM 828 N N . ILE A 1 104 ? -8.117 -10.617 1.569 1 92.19 104 ILE A N 1
ATOM 829 C CA . ILE A 1 104 ? -8.016 -11.062 2.955 1 92.19 104 ILE A CA 1
ATOM 830 C C . ILE A 1 104 ? -9.18 -10.492 3.768 1 92.19 104 ILE A C 1
ATOM 832 O O . ILE A 1 104 ? -9.836 -11.227 4.508 1 92.19 104 ILE A O 1
ATOM 836 N N . ASP A 1 105 ? -9.367 -9.195 3.584 1 87.31 105 ASP A N 1
ATOM 837 C CA . ASP A 1 105 ? -10.445 -8.547 4.332 1 87.31 105 ASP A CA 1
ATOM 838 C C . ASP A 1 105 ? -11.797 -9.18 4.008 1 87.31 105 ASP A C 1
ATOM 840 O O . ASP A 1 105 ? -12.625 -9.375 4.902 1 87.31 105 ASP A O 1
ATOM 844 N N . THR A 1 106 ? -12.023 -9.492 2.824 1 84.94 106 THR A N 1
ATOM 845 C CA . THR A 1 106 ? -13.305 -10.016 2.359 1 84.94 106 THR A CA 1
ATOM 846 C C . THR A 1 106 ? -13.477 -11.469 2.793 1 84.94 106 THR A C 1
ATOM 848 O O . THR A 1 106 ? -14.562 -11.859 3.24 1 84.94 106 THR A O 1
ATOM 851 N N . HIS A 1 107 ? -12.453 -12.297 2.723 1 87.06 107 HIS A N 1
ATOM 852 C CA . HIS A 1 107 ? -12.625 -13.734 2.84 1 87.06 107 HIS A CA 1
ATOM 853 C C . HIS A 1 107 ? -12.188 -14.234 4.215 1 87.06 107 HIS A C 1
ATOM 855 O O . HIS A 1 107 ? -12.555 -15.344 4.621 1 87.06 107 HIS A O 1
ATOM 861 N N . ILE A 1 108 ? -11.375 -13.414 4.848 1 84.5 108 ILE A N 1
ATOM 862 C CA . ILE A 1 108 ? -10.883 -13.867 6.145 1 84.5 108 ILE A CA 1
ATOM 863 C C . ILE A 1 108 ? -11.531 -13.055 7.262 1 84.5 108 ILE A C 1
ATOM 865 O O . ILE A 1 108 ? -11.984 -13.617 8.258 1 84.5 108 ILE A O 1
ATOM 869 N N . HIS A 1 109 ? -11.609 -11.727 7.086 1 76.62 109 HIS A N 1
ATOM 870 C CA . HIS A 1 109 ? -12.008 -10.859 8.188 1 76.62 109 HIS A CA 1
ATOM 871 C C . HIS A 1 109 ? -13.492 -10.508 8.109 1 76.62 109 HIS A C 1
ATOM 873 O O . HIS A 1 109 ? -14.055 -9.961 9.055 1 76.62 109 HIS A O 1
ATOM 879 N N . SER A 1 110 ? -14.102 -10.602 6.961 1 71.38 110 SER A N 1
ATOM 880 C CA . SER A 1 110 ? -15.5 -10.195 6.844 1 71.38 110 SER A CA 1
ATOM 881 C C . SER A 1 110 ? -16.406 -11.398 6.574 1 71.38 110 SER A C 1
ATOM 883 O O . SER A 1 110 ? -15.969 -12.383 5.977 1 71.38 110 SER A O 1
ATOM 885 N N . GLU A 1 111 ? -17.469 -11.586 7.215 1 57.09 111 GLU A N 1
ATOM 886 C CA . GLU A 1 111 ? -18.453 -12.641 6.961 1 57.09 111 GLU A CA 1
ATOM 887 C C . GLU A 1 111 ? -19.141 -12.422 5.625 1 57.09 111 GLU A C 1
ATOM 889 O O . GLU A 1 111 ? -19.578 -13.383 4.988 1 57.09 111 GLU A O 1
ATOM 894 N N . ASN A 1 112 ? -19.469 -11.289 5.273 1 49.28 112 ASN A N 1
ATOM 895 C CA . ASN A 1 112 ? -20.344 -11.156 4.117 1 49.28 112 ASN A CA 1
ATOM 896 C C . ASN A 1 112 ? -19.625 -10.5 2.941 1 49.28 112 ASN A C 1
ATOM 898 O O . ASN A 1 112 ? -20.234 -10.234 1.905 1 49.28 112 ASN A O 1
ATOM 902 N N . GLY A 1 113 ? -18.344 -10.633 2.814 1 48.84 113 GLY A N 1
ATOM 903 C CA . GLY A 1 113 ? -17.531 -10.102 1.721 1 48.84 113 GLY A CA 1
ATOM 904 C C . GLY A 1 113 ? -17.688 -8.602 1.539 1 48.84 113 GLY A C 1
ATOM 905 O O . GLY A 1 113 ? -17.109 -8.023 0.623 1 48.84 113 GLY A O 1
ATOM 906 N N . LYS A 1 114 ? -18.828 -8.141 2.004 1 44.69 114 LYS A N 1
ATOM 907 C CA . LYS A 1 114 ? -19.094 -6.711 1.858 1 44.69 114 LYS A CA 1
ATOM 908 C C . LYS A 1 114 ? -18.328 -5.906 2.912 1 44.69 114 LYS A C 1
ATOM 910 O O . LYS A 1 114 ? -17.281 -5.32 2.623 1 44.69 114 LYS A O 1
ATOM 915 N N . ASN A 1 115 ? -19.094 -5.582 4.188 1 42.31 115 ASN A N 1
ATOM 916 C CA . ASN A 1 115 ? -18.922 -4.562 5.215 1 42.31 115 ASN A CA 1
ATOM 917 C C . ASN A 1 115 ? -17.719 -4.844 6.102 1 42.31 115 ASN A C 1
ATOM 919 O O . ASN A 1 115 ? -17.234 -5.977 6.156 1 42.31 115 ASN A O 1
ATOM 923 N N . TRP A 1 116 ? -16.953 -3.713 6.492 1 43.81 116 TRP A N 1
ATOM 924 C CA . TRP A 1 116 ? -15.953 -3.336 7.48 1 43.81 116 TRP A CA 1
ATOM 925 C C . TRP A 1 116 ? -16.094 -4.172 8.75 1 43.81 116 TRP A C 1
ATOM 927 O O . TRP A 1 116 ? -15.484 -3.867 9.773 1 43.81 116 TRP A O 1
ATOM 937 N N . ASN A 1 117 ? -17 -5.02 8.703 1 44.5 117 ASN A N 1
ATOM 938 C CA . ASN A 1 117 ? -17.078 -5.605 10.031 1 44.5 117 ASN A CA 1
ATOM 939 C C . ASN A 1 117 ? -15.953 -6.621 10.258 1 44.5 117 ASN A C 1
ATOM 941 O O . ASN A 1 117 ? -15.938 -7.68 9.625 1 44.5 117 ASN A O 1
ATOM 945 N N . TYR A 1 118 ? -14.945 -6.102 10.562 1 48.34 118 TYR A N 1
ATOM 946 C CA . TYR A 1 118 ? -13.836 -6.926 11.016 1 48.34 118 TYR A CA 1
ATOM 947 C C . TYR A 1 118 ? -14.336 -8.078 11.883 1 48.34 118 TYR A C 1
ATOM 949 O O . TYR A 1 118 ? -15.086 -7.871 12.836 1 48.34 118 TYR A O 1
ATOM 957 N N . LYS A 1 119 ? -14.766 -9.07 11.469 1 46.59 119 LYS A N 1
ATOM 958 C CA . LYS A 1 119 ? -14.891 -10.18 12.414 1 46.59 119 LYS A CA 1
ATOM 959 C C . LYS A 1 119 ? -13.68 -11.102 12.336 1 46.59 119 LYS A C 1
ATOM 961 O O . LYS A 1 119 ? -13.242 -11.477 11.242 1 46.59 119 LYS A O 1
ATOM 966 N N . GLU A 1 120 ? -12.859 -11.047 13.242 1 49.62 120 GLU A N 1
ATOM 967 C CA . GLU A 1 120 ? -11.844 -12.086 13.398 1 49.62 120 GLU A CA 1
ATOM 968 C C . GLU A 1 120 ? -12.453 -13.477 13.273 1 49.62 120 GLU A C 1
ATOM 970 O O . GLU A 1 120 ? -13.297 -13.867 14.094 1 49.62 120 GLU A O 1
ATOM 975 N N . ILE A 1 121 ? -12.711 -13.922 12.07 1 46 121 ILE A N 1
ATOM 976 C CA . ILE A 1 121 ? -13.219 -15.289 12.094 1 46 121 ILE A CA 1
ATOM 977 C C . ILE A 1 121 ? -12.164 -16.219 12.703 1 46 121 ILE A C 1
ATOM 979 O O . ILE A 1 121 ? -11.031 -16.281 12.211 1 46 121 ILE A O 1
ATOM 983 N N . GLY A 1 122 ? -12.25 -16.391 13.953 1 53.59 122 GLY A N 1
ATOM 984 C CA . GLY A 1 122 ? -11.617 -17.422 14.75 1 53.59 122 GLY A CA 1
ATOM 985 C C . GLY A 1 122 ? -10.734 -18.344 13.93 1 53.59 122 GLY A C 1
ATOM 986 O O . GLY A 1 122 ? -10.539 -19.516 14.289 1 53.59 122 GLY A O 1
ATOM 987 N N . VAL A 1 123 ? -10.398 -18.016 12.641 1 61.06 123 VAL A N 1
ATOM 988 C CA . VAL A 1 123 ? -9.594 -18.938 11.844 1 61.06 123 VAL A CA 1
ATOM 989 C C . VAL A 1 123 ? -8.117 -18.578 11.977 1 61.06 123 VAL A C 1
ATOM 991 O O . VAL A 1 123 ? -7.75 -17.406 11.984 1 61.06 123 VAL A O 1
ATOM 994 N N . ASP A 1 124 ? -7.332 -19.531 12.453 1 83.62 124 ASP A N 1
ATOM 995 C CA . ASP A 1 124 ? -5.883 -19.422 12.336 1 83.62 124 ASP A CA 1
ATOM 996 C C . ASP A 1 124 ? -5.465 -19.172 10.891 1 83.62 124 ASP A C 1
ATOM 998 O O . ASP A 1 124 ? -5.645 -20.031 10.023 1 83.62 124 ASP A O 1
ATOM 1002 N N . PHE A 1 125 ? -5.188 -17.891 10.586 1 92.12 125 PHE A N 1
ATOM 1003 C CA . PHE A 1 125 ? -4.863 -17.484 9.227 1 92.12 125 PHE A CA 1
ATOM 1004 C C . PHE A 1 125 ? -3.422 -16.984 9.133 1 92.12 125 PHE A C 1
ATOM 1006 O O . PHE A 1 125 ? -2.971 -16.219 9.984 1 92.12 125 PHE A O 1
ATOM 1013 N N . ASN A 1 126 ? -2.629 -17.516 8.18 1 96.19 126 ASN A N 1
ATOM 1014 C CA . ASN A 1 126 ? -1.319 -16.984 7.801 1 96.19 126 ASN A CA 1
ATOM 1015 C C . ASN A 1 126 ? -1.113 -17.031 6.289 1 96.19 126 ASN A C 1
ATOM 1017 O O . ASN A 1 126 ? -1.818 -17.75 5.582 1 96.19 126 ASN A O 1
ATOM 1021 N N . TYR A 1 127 ? -0.24 -16.203 5.836 1 98.19 127 TYR A N 1
ATOM 1022 C CA . TYR A 1 127 ? -0.07 -16.172 4.387 1 98.19 127 TYR A CA 1
ATOM 1023 C C . TYR A 1 127 ? 1.336 -15.719 4.012 1 98.19 127 TYR A C 1
ATOM 1025 O O . TYR A 1 127 ? 2.064 -15.18 4.852 1 98.19 127 TYR A O 1
ATOM 1033 N N . VAL A 1 128 ? 1.723 -16.062 2.824 1 98.88 128 VAL A N 1
ATOM 1034 C CA . VAL A 1 128 ? 2.949 -15.578 2.197 1 98.88 128 VAL A CA 1
ATOM 1035 C C . VAL A 1 128 ? 2.641 -15.031 0.806 1 98.88 128 VAL A C 1
ATOM 1037 O O . VAL A 1 128 ? 1.698 -15.484 0.151 1 98.88 128 VAL A O 1
ATOM 1040 N N . ILE A 1 129 ? 3.297 -13.969 0.455 1 98.94 129 ILE A N 1
ATOM 1041 C CA . ILE A 1 129 ? 3.223 -13.398 -0.887 1 98.94 129 ILE A CA 1
ATOM 1042 C C . ILE A 1 129 ? 4.48 -13.766 -1.671 1 98.94 129 ILE A C 1
ATOM 1044 O O . ILE A 1 129 ? 5.598 -13.453 -1.244 1 98.94 129 ILE A O 1
ATOM 1048 N N . LEU A 1 130 ? 4.367 -14.484 -2.732 1 98.94 130 LEU A N 1
ATOM 1049 C CA . LEU A 1 130 ? 5.457 -14.727 -3.67 1 98.94 130 LEU A CA 1
ATOM 1050 C C . LEU A 1 130 ? 5.348 -13.812 -4.883 1 98.94 130 LEU A C 1
ATOM 1052 O O . LEU A 1 130 ? 4.418 -13.945 -5.684 1 98.94 130 LEU A O 1
ATOM 1056 N N . ASP A 1 131 ? 6.172 -12.898 -4.984 1 98.75 131 ASP A N 1
ATOM 1057 C CA . ASP A 1 131 ? 6.113 -11.844 -5.992 1 98.75 131 ASP A CA 1
ATOM 1058 C C . ASP A 1 131 ? 7.504 -11.297 -6.297 1 98.75 131 ASP A C 1
ATOM 1060 O O . ASP A 1 131 ? 8.336 -11.156 -5.398 1 98.75 131 ASP A O 1
ATOM 1064 N N . ASP A 1 132 ? 7.797 -11.016 -7.578 1 98 132 ASP A N 1
ATOM 1065 C CA . ASP A 1 132 ? 9.109 -10.453 -7.883 1 98 132 ASP A CA 1
ATOM 1066 C C . ASP A 1 132 ? 9.086 -8.93 -7.762 1 98 132 ASP A C 1
ATOM 1068 O O . ASP A 1 132 ? 10.141 -8.289 -7.816 1 98 132 ASP A O 1
ATOM 1072 N N . ASP A 1 133 ? 7.891 -8.359 -7.59 1 96.5 133 ASP A N 1
ATOM 1073 C CA . ASP A 1 133 ? 7.742 -6.934 -7.332 1 96.5 133 ASP A CA 1
ATOM 1074 C C . ASP A 1 133 ? 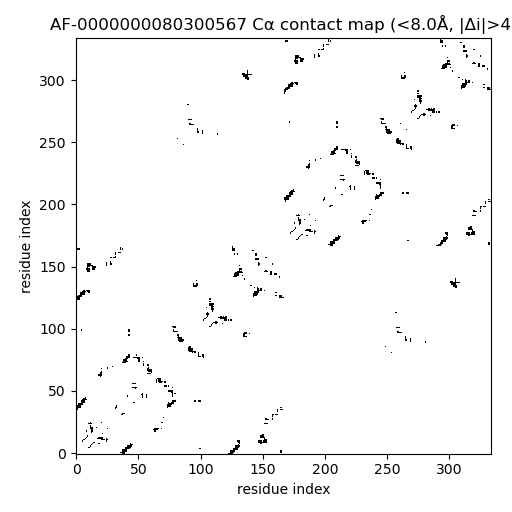7.5 -6.664 -5.852 1 96.5 133 ASP A C 1
ATOM 1076 O O . ASP A 1 133 ? 7.18 -7.582 -5.09 1 96.5 133 ASP A O 1
ATOM 1080 N N . SER A 1 134 ? 7.719 -5.402 -5.469 1 96.06 134 SER A N 1
ATOM 1081 C CA . SER A 1 134 ? 7.539 -5.035 -4.066 1 96.06 134 SER A CA 1
ATOM 1082 C C . SER A 1 134 ? 6.414 -4.02 -3.898 1 96.06 134 SER A C 1
ATOM 1084 O O . SER A 1 134 ? 6.422 -3.229 -2.955 1 96.06 134 SER A O 1
ATOM 1086 N N . ASP A 1 135 ? 5.477 -3.949 -4.926 1 96.12 135 ASP A N 1
ATOM 1087 C CA . ASP A 1 135 ? 4.336 -3.049 -4.793 1 96.12 135 ASP A CA 1
ATOM 1088 C C . ASP A 1 135 ? 3.328 -3.584 -3.781 1 96.12 135 ASP A C 1
ATOM 1090 O O . ASP A 1 135 ? 2.182 -3.873 -4.133 1 96.12 135 ASP A O 1
ATOM 1094 N N . MET A 1 136 ? 3.764 -3.658 -2.488 1 98.12 136 MET A N 1
ATOM 1095 C CA . MET A 1 136 ? 3.014 -4.199 -1.356 1 98.12 136 MET A CA 1
ATOM 1096 C C . MET A 1 136 ? 2.744 -3.115 -0.317 1 98.12 136 MET A C 1
ATOM 1098 O O . MET A 1 136 ? 3.264 -2.004 -0.423 1 98.12 136 MET A O 1
ATOM 1102 N N . LEU A 1 137 ? 1.891 -3.436 0.522 1 97.75 137 LEU A N 1
ATOM 1103 C CA . LEU A 1 137 ? 1.617 -2.574 1.667 1 97.75 137 LEU A CA 1
ATOM 1104 C C . LEU A 1 137 ? 2.656 -2.779 2.764 1 97.75 137 LEU A C 1
ATOM 1106 O O . LEU A 1 137 ? 3.227 -3.865 2.889 1 97.75 137 LEU A O 1
ATOM 1110 N N . LEU A 1 138 ? 2.859 -1.718 3.521 1 97.94 138 LEU A N 1
ATOM 1111 C CA . LEU A 1 138 ? 3.816 -1.79 4.621 1 97.94 138 LEU A CA 1
ATOM 1112 C C . LEU A 1 138 ? 3.473 -2.938 5.562 1 97.94 138 LEU A C 1
ATOM 1114 O O . LEU A 1 138 ? 4.363 -3.654 6.027 1 97.94 138 LEU A O 1
ATOM 1118 N N . GLU A 1 139 ? 2.199 -3.182 5.859 1 96.75 139 GLU A N 1
ATOM 1119 C CA . GLU A 1 139 ? 1.763 -4.227 6.777 1 96.75 139 GLU A CA 1
ATOM 1120 C C . GLU A 1 139 ? 2.051 -5.613 6.215 1 96.75 139 GLU A C 1
ATOM 1122 O O . GLU A 1 139 ? 1.974 -6.613 6.934 1 96.75 139 GLU A O 1
ATOM 1127 N N . GLN A 1 140 ? 2.402 -5.695 4.973 1 97.94 140 GLN A N 1
ATOM 1128 C CA . GLN A 1 140 ? 2.617 -6.977 4.312 1 97.94 140 GLN A CA 1
ATOM 1129 C C . GLN A 1 140 ? 4.102 -7.312 4.23 1 97.94 140 GLN A C 1
ATOM 1131 O O . GLN A 1 140 ? 4.477 -8.375 3.721 1 97.94 140 GLN A O 1
ATOM 1136 N N . ALA A 1 141 ? 4.922 -6.496 4.773 1 98.12 141 ALA A N 1
ATOM 1137 C CA . ALA A 1 141 ? 6.371 -6.605 4.625 1 98.12 141 ALA A CA 1
ATOM 1138 C C . ALA A 1 141 ? 6.867 -7.977 5.082 1 98.12 141 ALA A C 1
ATOM 1140 O O . ALA A 1 141 ? 7.645 -8.625 4.379 1 98.12 141 ALA A O 1
ATOM 1141 N N . GLU A 1 142 ? 6.375 -8.438 6.188 1 97.94 142 GLU A N 1
ATOM 1142 C CA . GLU A 1 142 ? 6.895 -9.664 6.777 1 97.94 142 GLU A CA 1
ATOM 1143 C C . GLU A 1 142 ? 6.328 -10.898 6.082 1 97.94 142 GLU A C 1
ATOM 1145 O O . GLU A 1 142 ? 6.754 -12.023 6.352 1 97.94 142 GLU A O 1
ATOM 1150 N N . HIS A 1 143 ? 5.414 -10.664 5.168 1 98.5 143 HIS A N 1
ATOM 1151 C CA . HIS A 1 143 ? 4.77 -11.773 4.477 1 98.5 143 HIS A CA 1
ATOM 1152 C C . HIS A 1 143 ? 5.27 -11.891 3.041 1 98.5 143 HIS A C 1
ATOM 1154 O O . HIS A 1 143 ? 4.875 -12.805 2.316 1 98.5 143 HIS A O 1
ATOM 1160 N N . LEU A 1 144 ? 6.133 -10.953 2.645 1 98.81 144 LEU A N 1
ATOM 1161 C CA . LEU A 1 144 ? 6.574 -10.914 1.255 1 98.81 144 LEU A CA 1
ATOM 1162 C C . LEU A 1 144 ? 7.871 -11.703 1.074 1 98.81 144 LEU A C 1
ATOM 1164 O O . LEU A 1 144 ? 8.852 -11.453 1.776 1 98.81 144 LEU A O 1
ATOM 1168 N N . VAL A 1 145 ? 7.875 -12.672 0.262 1 98.88 145 VAL A N 1
ATOM 1169 C CA . VAL A 1 145 ? 9.078 -13.258 -0.312 1 98.88 145 VAL A CA 1
ATOM 1170 C C . VAL A 1 145 ? 9.297 -12.719 -1.724 1 98.88 145 VAL A C 1
ATOM 1172 O O . VAL A 1 145 ? 8.602 -13.109 -2.66 1 98.88 145 VAL A O 1
ATOM 1175 N N . LYS A 1 146 ? 10.211 -11.828 -1.854 1 98.62 146 LYS A N 1
ATOM 1176 C CA . LYS A 1 146 ? 10.477 -11.219 -3.152 1 98.62 146 LYS A CA 1
ATOM 1177 C C . LYS A 1 146 ? 11.43 -12.078 -3.982 1 98.62 146 LYS A C 1
ATOM 1179 O O . LYS A 1 146 ? 12.625 -12.164 -3.678 1 98.62 146 LYS A O 1
ATOM 1184 N N . THR A 1 147 ? 10.961 -12.648 -5 1 98.44 147 THR A N 1
ATOM 1185 C CA . THR A 1 147 ? 11.766 -13.508 -5.859 1 98.44 147 THR A CA 1
ATOM 1186 C C . THR A 1 147 ? 12.602 -12.68 -6.824 1 98.44 147 THR A C 1
ATOM 1188 O O . THR A 1 147 ? 12.359 -11.484 -7 1 98.44 147 THR A O 1
ATOM 1191 N N . ASP A 1 148 ? 13.648 -13.242 -7.371 1 96.5 148 ASP A N 1
ATOM 1192 C CA . ASP A 1 148 ? 14.422 -12.633 -8.445 1 96.5 148 ASP A CA 1
ATOM 1193 C C . ASP A 1 148 ? 13.664 -12.688 -9.773 1 96.5 148 ASP A C 1
ATOM 1195 O O . ASP A 1 148 ? 13.289 -13.766 -10.234 1 96.5 148 ASP A O 1
ATOM 1199 N N . THR A 1 149 ? 13.484 -11.531 -10.375 1 94.75 149 THR A N 1
ATOM 1200 C CA . THR A 1 149 ? 12.656 -11.422 -11.57 1 94.75 149 THR A CA 1
ATOM 1201 C C . THR A 1 149 ? 13.211 -12.289 -12.695 1 94.75 149 THR A C 1
ATOM 1203 O O . THR A 1 149 ? 12.453 -12.828 -13.508 1 94.75 149 THR A O 1
ATOM 1206 N N . LEU A 1 150 ? 14.477 -12.516 -12.781 1 93.25 150 LEU A N 1
ATOM 1207 C CA . LEU A 1 150 ? 15.117 -13.25 -13.859 1 93.25 150 LEU A CA 1
ATOM 1208 C C . LEU A 1 150 ? 15.172 -14.742 -13.539 1 93.25 150 LEU A C 1
ATOM 1210 O O . LEU A 1 150 ? 14.992 -15.578 -14.422 1 93.25 150 LEU A O 1
ATOM 1214 N N . LEU A 1 151 ? 15.336 -15.094 -12.2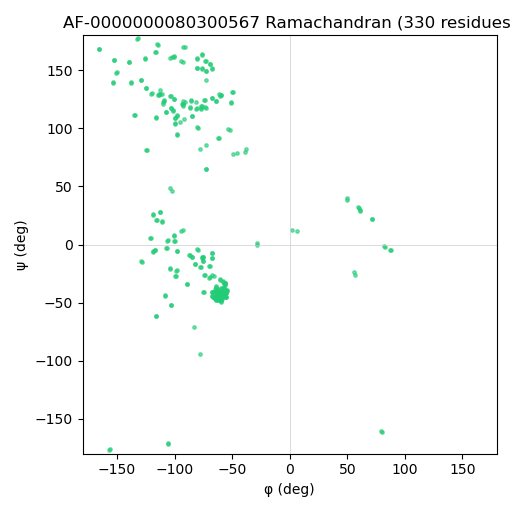19 1 94.06 151 LEU A N 1
ATOM 1215 C CA . LEU A 1 151 ? 15.578 -16.484 -11.828 1 94.06 151 LEU A CA 1
ATOM 1216 C C . LEU A 1 151 ? 14.289 -17.141 -11.344 1 94.06 151 LEU A C 1
ATOM 1218 O O . LEU A 1 151 ? 14.133 -18.359 -11.422 1 94.06 151 LEU A O 1
ATOM 1222 N N . GLY A 1 152 ? 13.375 -16.312 -10.82 1 97.44 152 GLY A N 1
ATOM 1223 C CA . GLY A 1 152 ? 12.148 -16.844 -10.266 1 97.44 152 GLY A CA 1
ATOM 1224 C C . GLY A 1 152 ? 12.328 -17.406 -8.867 1 97.44 152 GLY A C 1
ATOM 1225 O O . GLY A 1 152 ? 13.219 -16.984 -8.133 1 97.44 152 GLY A O 1
ATOM 1226 N N . LEU A 1 153 ? 11.422 -18.219 -8.469 1 98.5 153 LEU A N 1
ATOM 1227 C CA . LEU A 1 153 ? 11.406 -18.844 -7.145 1 98.5 153 LEU A CA 1
ATOM 1228 C C . LEU A 1 153 ? 12.656 -19.688 -6.926 1 98.5 153 LEU A C 1
ATOM 1230 O O . LEU A 1 153 ? 13.039 -20.469 -7.789 1 98.5 153 LEU A O 1
ATOM 1234 N N . SER A 1 154 ? 13.367 -19.469 -5.824 1 98.25 154 SER A N 1
ATOM 1235 C CA . SER A 1 154 ? 14.586 -20.203 -5.484 1 98.25 154 SER A CA 1
ATOM 1236 C C . SER A 1 154 ? 14.391 -21.047 -4.23 1 98.25 154 SER A C 1
ATOM 1238 O O . SER A 1 154 ? 13.367 -20.938 -3.555 1 98.25 154 SER A O 1
ATOM 1240 N N . GLU A 1 155 ? 15.391 -21.859 -3.963 1 98.56 155 GLU A N 1
ATOM 1241 C CA . GLU A 1 155 ? 15.359 -22.688 -2.754 1 98.56 155 GLU A CA 1
ATOM 1242 C C . GLU A 1 155 ? 15.32 -21.812 -1.5 1 98.56 155 GLU A C 1
ATOM 1244 O O . GLU A 1 155 ? 14.641 -22.141 -0.529 1 98.56 155 GLU A O 1
ATOM 1249 N N . ASP A 1 156 ? 16.062 -20.75 -1.563 1 98.69 156 ASP A N 1
ATOM 1250 C CA . ASP A 1 156 ? 16.062 -19.828 -0.432 1 98.69 156 ASP A CA 1
ATOM 1251 C C . ASP A 1 156 ? 14.672 -19.219 -0.229 1 98.69 156 ASP A C 1
ATOM 1253 O O . ASP A 1 156 ? 14.219 -19.062 0.907 1 98.69 156 ASP A O 1
ATOM 1257 N N . ASP A 1 157 ? 14.039 -18.828 -1.281 1 98.81 157 ASP A N 1
ATOM 1258 C CA . ASP A 1 157 ? 12.68 -18.312 -1.211 1 98.81 157 ASP A CA 1
ATOM 1259 C C . ASP A 1 157 ? 11.727 -19.328 -0.592 1 98.81 157 ASP A C 1
ATOM 1261 O O . ASP A 1 157 ? 10.844 -18.969 0.194 1 98.81 157 ASP A O 1
ATOM 1265 N N . VAL A 1 158 ? 11.914 -20.578 -1.007 1 98.88 158 VAL A N 1
ATOM 1266 C CA . VAL A 1 158 ? 11.078 -21.656 -0.508 1 98.88 158 VAL A CA 1
ATOM 1267 C C . VAL A 1 158 ? 11.211 -21.766 1.01 1 98.88 158 VAL A C 1
ATOM 1269 O O . VAL A 1 158 ? 10.203 -21.828 1.725 1 98.88 158 VAL A O 1
ATOM 1272 N N . GLU A 1 159 ? 12.375 -21.781 1.472 1 98.88 159 GLU A N 1
ATOM 1273 C CA . GLU A 1 159 ? 12.617 -21.875 2.908 1 98.88 159 GLU A CA 1
ATOM 1274 C C . GLU A 1 159 ? 11.984 -20.703 3.652 1 98.88 159 GLU A C 1
ATOM 1276 O O . GLU A 1 159 ? 11.367 -20.891 4.703 1 98.88 159 GLU A O 1
ATOM 1281 N N . GLN A 1 160 ? 12.164 -19.562 3.104 1 98.81 160 GLN A N 1
ATOM 1282 C CA . GLN A 1 160 ? 11.586 -18.375 3.713 1 98.81 160 GLN A CA 1
ATOM 1283 C C . GLN A 1 160 ? 10.062 -18.438 3.727 1 98.81 160 GLN A C 1
ATOM 1285 O O . GLN A 1 160 ? 9.422 -18.109 4.727 1 98.81 160 GLN A O 1
ATOM 1290 N N . ALA A 1 161 ? 9.492 -18.844 2.617 1 98.94 161 ALA A N 1
ATOM 1291 C CA . ALA A 1 161 ? 8.039 -18.953 2.512 1 98.94 161 ALA A CA 1
ATOM 1292 C C . ALA A 1 161 ? 7.488 -19.938 3.543 1 98.94 161 ALA A C 1
ATOM 1294 O O . ALA A 1 161 ? 6.484 -19.656 4.199 1 98.94 161 ALA A O 1
ATOM 1295 N N . ILE A 1 162 ? 8.156 -21.109 3.676 1 98.88 162 ILE A N 1
ATOM 1296 C CA . ILE A 1 162 ? 7.727 -22.109 4.633 1 98.88 162 ILE A CA 1
ATOM 1297 C C . ILE A 1 162 ? 7.805 -21.547 6.051 1 98.88 162 ILE A C 1
ATOM 1299 O O . ILE A 1 162 ? 6.895 -21.75 6.855 1 98.88 162 ILE A O 1
ATOM 1303 N N . LYS A 1 163 ? 8.891 -20.828 6.324 1 98.69 163 LYS A N 1
ATOM 1304 C CA . LYS A 1 163 ? 9.047 -20.219 7.641 1 98.69 163 LYS A CA 1
ATOM 1305 C C . LYS A 1 163 ? 7.922 -19.234 7.926 1 98.69 163 LYS A C 1
ATOM 1307 O O . LYS A 1 163 ? 7.344 -19.234 9.016 1 98.69 163 LYS A O 1
ATOM 1312 N N . ILE A 1 164 ? 7.566 -18.406 6.961 1 98.62 164 ILE A N 1
ATOM 1313 C CA . ILE A 1 164 ? 6.52 -17.406 7.125 1 98.62 164 ILE A CA 1
ATOM 1314 C C . ILE A 1 164 ? 5.176 -18.094 7.355 1 98.62 164 ILE A C 1
ATOM 1316 O O . ILE A 1 164 ? 4.426 -17.719 8.258 1 98.62 164 ILE A O 1
ATOM 1320 N N . LEU A 1 165 ? 4.875 -19.094 6.594 1 98.19 165 LEU A N 1
ATOM 1321 C CA . LEU A 1 165 ? 3.576 -19.75 6.637 1 98.19 165 LEU A CA 1
ATOM 1322 C C . LEU A 1 165 ? 3.412 -20.531 7.934 1 98.19 165 LEU A C 1
ATOM 1324 O O . LEU A 1 165 ? 2.293 -20.703 8.422 1 98.19 165 LEU A O 1
ATOM 1328 N N . ASN A 1 166 ? 4.449 -21.016 8.539 1 95.88 166 ASN A N 1
ATOM 1329 C CA . ASN A 1 166 ? 4.359 -21.891 9.711 1 95.88 166 ASN A CA 1
ATOM 1330 C C . ASN A 1 166 ? 4.621 -21.125 11 1 95.88 166 ASN A C 1
ATOM 1332 O O . ASN A 1 166 ? 4.777 -21.719 12.07 1 95.88 166 ASN A O 1
ATOM 1336 N N . GLN A 1 167 ? 4.734 -19.766 10.922 1 87.12 167 GLN A N 1
ATOM 1337 C CA . GLN A 1 167 ? 4.824 -18.938 12.117 1 87.12 167 GLN A CA 1
ATOM 1338 C C . GLN A 1 167 ? 3.504 -18.922 12.883 1 87.12 167 GLN A C 1
ATOM 1340 O O . GLN A 1 167 ? 2.432 -18.984 12.273 1 87.12 167 GLN A O 1
ATOM 1345 N N . MET B 1 1 ? 13.961 19.688 -3.559 1 91.12 1 MET B N 1
ATOM 1346 C CA . MET B 1 1 ? 12.672 19.953 -2.92 1 91.12 1 MET B CA 1
ATOM 1347 C C . MET B 1 1 ? 12.398 18.938 -1.813 1 91.12 1 MET B C 1
ATOM 1349 O O . MET B 1 1 ? 12.578 17.734 -2.012 1 91.12 1 MET B O 1
ATOM 1353 N N . LYS B 1 2 ? 12.094 19.391 -0.589 1 96.62 2 LYS B N 1
ATOM 1354 C CA . LYS B 1 2 ? 11.781 18.547 0.555 1 96.62 2 LYS B CA 1
ATOM 1355 C C . LYS B 1 2 ? 10.328 18.719 0.996 1 96.62 2 LYS B C 1
ATOM 1357 O O . LYS B 1 2 ? 9.859 19.859 1.142 1 96.62 2 LYS B O 1
ATOM 1362 N N . ILE B 1 3 ? 9.617 17.578 1.152 1 98.06 3 ILE B N 1
ATOM 1363 C CA . ILE B 1 3 ? 8.195 17.656 1.453 1 98.06 3 ILE B CA 1
ATOM 1364 C C . ILE B 1 3 ? 7.895 16.859 2.721 1 98.06 3 ILE B C 1
ATOM 1366 O O . ILE B 1 3 ? 8.414 15.75 2.906 1 98.06 3 ILE B O 1
ATOM 1370 N N . ILE B 1 4 ? 7.133 17.453 3.547 1 98.88 4 ILE B N 1
ATOM 1371 C CA . ILE B 1 4 ? 6.492 16.75 4.656 1 98.88 4 ILE B CA 1
ATOM 1372 C C . ILE B 1 4 ? 5.055 16.391 4.277 1 98.88 4 ILE B C 1
ATOM 1374 O O . ILE B 1 4 ? 4.223 17.281 4.074 1 98.88 4 ILE B O 1
ATOM 1378 N N . PHE B 1 5 ? 4.777 15.164 4.102 1 98.88 5 PHE B N 1
ATOM 1379 C CA . PHE B 1 5 ? 3.383 14.734 4.086 1 98.88 5 PHE B CA 1
ATOM 1380 C C . PHE B 1 5 ? 2.82 14.664 5.5 1 98.88 5 PHE B C 1
ATOM 1382 O O . PHE B 1 5 ? 3.266 13.844 6.309 1 98.88 5 PHE B O 1
ATOM 1389 N N . LEU B 1 6 ? 1.829 15.469 5.785 1 98.94 6 LEU B N 1
ATOM 1390 C CA . LEU B 1 6 ? 1.443 15.719 7.168 1 98.94 6 LEU B CA 1
ATOM 1391 C C . LEU B 1 6 ? 0.031 15.211 7.438 1 98.94 6 LEU B C 1
ATOM 1393 O O . LEU B 1 6 ? -0.935 15.711 6.855 1 98.94 6 LEU B O 1
ATOM 1397 N N . ASP B 1 7 ? -0.068 14.18 8.188 1 98.5 7 ASP B N 1
ATOM 1398 C CA . ASP B 1 7 ? -1.332 13.898 8.859 1 98.5 7 ASP B CA 1
ATOM 1399 C C . ASP B 1 7 ? -1.53 14.812 10.062 1 98.5 7 ASP B C 1
ATOM 1401 O O . ASP B 1 7 ? -0.558 15.258 10.68 1 98.5 7 ASP B O 1
ATOM 1405 N N . ILE B 1 8 ? -2.746 15.094 10.398 1 98.5 8 ILE B N 1
ATOM 1406 C CA . ILE B 1 8 ? -3.004 16.031 11.492 1 98.5 8 ILE B CA 1
ATOM 1407 C C . ILE B 1 8 ? -3.402 15.258 12.75 1 98.5 8 ILE B C 1
ATOM 1409 O O . ILE B 1 8 ? -2.752 15.375 13.789 1 98.5 8 ILE B O 1
ATOM 1413 N N . ASP B 1 9 ? -4.406 14.352 12.664 1 97.69 9 ASP B N 1
ATOM 1414 C CA . ASP B 1 9 ? -4.82 13.547 13.812 1 97.69 9 ASP B CA 1
ATOM 1415 C C . ASP B 1 9 ? -3.697 12.617 14.266 1 97.69 9 ASP B C 1
ATOM 1417 O O . ASP B 1 9 ? -3.119 11.891 13.453 1 97.69 9 ASP B O 1
ATOM 1421 N N . GLY B 1 10 ? -3.311 12.688 15.461 1 98 10 GLY B N 1
ATOM 1422 C CA . GLY B 1 10 ? -2.27 11.82 16 1 98 10 GLY B CA 1
ATOM 1423 C C . GLY B 1 10 ? -0.872 12.367 15.797 1 98 10 GLY B C 1
ATOM 1424 O O . GLY B 1 10 ? 0.104 11.797 16.281 1 98 10 GLY B O 1
ATOM 1425 N N . VAL B 1 11 ? -0.76 13.539 15.055 1 98.69 11 VAL B N 1
ATOM 1426 C CA . VAL B 1 11 ? 0.541 14.141 14.789 1 98.69 11 VAL B CA 1
ATOM 1427 C C . VAL B 1 11 ? 0.614 15.516 15.453 1 98.69 11 VAL B C 1
ATOM 1429 O O . VAL B 1 11 ? 1.396 15.727 16.375 1 98.69 11 VAL B O 1
ATOM 1432 N N . ILE B 1 12 ? -0.28 16.469 15.047 1 98.62 12 ILE B N 1
ATOM 1433 C CA . ILE B 1 12 ? -0.292 17.781 15.656 1 98.62 12 ILE B CA 1
ATOM 1434 C C . ILE B 1 12 ? -1.662 18.062 16.281 1 98.62 12 ILE B C 1
ATOM 1436 O O . ILE B 1 12 ? -1.953 19.188 16.688 1 98.62 12 ILE B O 1
ATOM 1440 N N . SER B 1 13 ? -2.582 17.156 16.312 1 97.19 13 SER B N 1
ATOM 1441 C CA . SER B 1 13 ? -3.852 17.094 17.031 1 97.19 13 SER B CA 1
ATOM 1442 C C . SER B 1 13 ? -4.059 15.742 17.688 1 97.19 13 SER B C 1
ATOM 1444 O O . SER B 1 13 ? -4.25 14.734 17 1 97.19 13 SER B O 1
ATOM 1446 N N . THR B 1 14 ? -4.023 15.68 18.969 1 93.12 14 THR B N 1
ATOM 1447 C CA . THR B 1 14 ? -4.09 14.406 19.672 1 93.12 14 THR B CA 1
ATOM 1448 C C . THR B 1 14 ? -5.109 14.469 20.797 1 93.12 14 THR B C 1
ATOM 1450 O O . THR B 1 14 ? -5.77 15.484 21 1 93.12 14 THR B O 1
ATOM 1453 N N . GLU B 1 15 ? -5.23 13.305 21.438 1 87.5 15 GLU B N 1
ATOM 1454 C CA . GLU B 1 15 ? -6.086 13.273 22.609 1 87.5 15 GLU B CA 1
ATOM 1455 C C . GLU B 1 15 ? -5.598 14.258 23.672 1 87.5 15 GLU B C 1
ATOM 1457 O O . GLU B 1 15 ? -6.402 14.875 24.375 1 87.5 15 GLU B O 1
ATOM 1462 N N . LYS B 1 16 ? -4.301 14.359 23.781 1 87.19 16 LYS B N 1
ATOM 1463 C CA . LYS B 1 16 ? -3.697 15.289 24.734 1 87.19 16 LYS B CA 1
ATOM 1464 C C . LYS B 1 16 ? -4.215 16.703 24.531 1 87.19 16 LYS B C 1
ATOM 1466 O O . LYS B 1 16 ? -4.41 17.453 25.5 1 87.19 16 LYS B O 1
ATOM 1471 N N . SER B 1 17 ? -4.414 17.141 23.328 1 91.62 17 SER B N 1
ATOM 1472 C CA . SER B 1 17 ? -4.91 18.469 23 1 91.62 17 SER B CA 1
ATOM 1473 C C . SER B 1 17 ? -6.426 18.469 22.812 1 91.62 17 SER B C 1
ATOM 1475 O O . SER B 1 17 ? -6.992 19.406 22.266 1 91.62 17 SER B O 1
ATOM 1477 N N . HIS B 1 18 ? -7.098 17.328 23.219 1 93.38 18 HIS B N 1
ATOM 1478 C CA . HIS B 1 18 ? -8.539 17.156 23.078 1 93.38 18 HIS B CA 1
ATOM 1479 C C . HIS B 1 18 ? -8.969 17.234 21.625 1 93.38 18 HIS B C 1
ATOM 1481 O O . HIS B 1 18 ? -9.969 17.891 21.297 1 93.38 18 HIS B O 1
ATOM 1487 N N . TYR B 1 19 ? -8.094 16.797 20.688 1 93.5 19 TYR B N 1
ATOM 1488 C CA . TYR B 1 19 ? -8.344 16.656 19.266 1 93.5 19 TYR B CA 1
ATOM 1489 C C . TYR B 1 19 ? -8.438 18.016 18.578 1 93.5 19 TYR B C 1
ATOM 1491 O O . TYR B 1 19 ? -9.133 18.172 17.578 1 93.5 19 TYR B O 1
ATOM 1499 N N . THR B 1 20 ? -7.816 19 19.281 1 96.44 20 THR B N 1
ATOM 1500 C CA . THR B 1 20 ? -7.594 20.297 18.656 1 96.44 20 THR B CA 1
ATOM 1501 C C . THR B 1 20 ? -6.137 20.453 18.234 1 96.44 20 THR B C 1
ATOM 1503 O O . THR B 1 20 ? -5.281 19.656 18.625 1 96.44 20 THR B O 1
ATOM 1506 N N . LEU B 1 21 ? -5.898 21.375 17.328 1 97.44 21 LEU B N 1
ATOM 1507 C CA . LEU B 1 21 ? -4.512 21.672 17 1 97.44 21 LEU B CA 1
ATOM 1508 C C . LEU B 1 21 ? -3.682 21.906 18.25 1 97.44 21 LEU B C 1
ATOM 1510 O O . LEU B 1 21 ? -4.109 22.625 19.156 1 97.44 21 LEU B O 1
ATOM 1514 N N . ASP B 1 22 ? -2.566 21.266 18.328 1 96.62 22 ASP B N 1
ATOM 1515 C CA . ASP B 1 22 ? -1.685 21.297 19.484 1 96.62 22 ASP B CA 1
ATOM 1516 C C . ASP B 1 22 ? -0.499 22.234 19.25 1 96.62 22 ASP B C 1
ATOM 1518 O O . ASP B 1 22 ? 0.397 21.922 18.469 1 96.62 22 ASP B O 1
ATOM 1522 N N . LYS B 1 23 ? -0.422 23.281 20.031 1 95.31 23 LYS B N 1
ATOM 1523 C CA . LYS B 1 23 ? 0.604 24.297 19.844 1 95.31 23 LYS B CA 1
ATOM 1524 C C . LYS B 1 23 ? 2.002 23.719 20 1 95.31 23 LYS B C 1
ATOM 1526 O O . LYS B 1 23 ? 2.908 24.031 19.234 1 95.31 23 LYS B O 1
ATOM 1531 N N . ASP B 1 24 ? 2.195 22.859 21 1 96.44 24 ASP B N 1
ATOM 1532 C CA . ASP B 1 24 ? 3.498 22.25 21.234 1 96.44 24 ASP B CA 1
ATOM 1533 C C . ASP B 1 24 ? 3.926 21.391 20.047 1 96.44 24 ASP B C 1
ATOM 1535 O O . ASP B 1 24 ? 5.082 21.438 19.625 1 96.44 24 ASP B O 1
ATOM 1539 N N . ALA B 1 25 ? 3.021 20.594 19.562 1 97.75 25 ALA B N 1
ATOM 1540 C CA . ALA B 1 25 ? 3.32 19.75 18.406 1 97.75 25 ALA B CA 1
ATOM 1541 C C . ALA B 1 25 ? 3.6 20.594 17.172 1 97.75 25 ALA B C 1
ATOM 1543 O O . ALA B 1 25 ? 4.473 20.25 16.375 1 97.75 25 ALA B O 1
ATOM 1544 N N . CYS B 1 26 ? 2.855 21.656 17 1 98.12 26 CYS B N 1
ATOM 1545 C CA . CYS B 1 26 ? 3.111 22.562 15.875 1 98.12 26 CYS B CA 1
ATOM 1546 C C . CYS B 1 26 ? 4.5 23.172 15.977 1 98.12 26 CYS B C 1
ATOM 1548 O O . CYS B 1 26 ? 5.184 23.344 14.969 1 98.12 26 CYS B O 1
ATOM 1550 N N . ASP B 1 27 ? 4.867 23.531 17.234 1 98.25 27 ASP B N 1
ATOM 1551 C CA . ASP B 1 27 ? 6.211 24.062 17.438 1 98.25 27 ASP B CA 1
ATOM 1552 C C . ASP B 1 27 ? 7.273 23.047 17.031 1 98.25 27 ASP B C 1
ATOM 1554 O O . ASP B 1 27 ? 8.297 23.406 16.453 1 98.25 27 ASP B O 1
ATOM 1558 N N . LEU B 1 28 ? 7.074 21.812 17.344 1 98.75 28 LEU B N 1
ATOM 1559 C CA . LEU B 1 28 ? 7.988 20.766 16.938 1 98.75 28 LEU B CA 1
ATOM 1560 C C . LEU B 1 28 ? 8.039 20.625 15.422 1 98.75 28 LEU B C 1
ATOM 1562 O O . LEU B 1 28 ? 9.109 20.453 14.844 1 98.75 28 LEU B O 1
ATOM 1566 N N . LEU B 1 29 ? 6.887 20.688 14.773 1 98.88 29 LEU B N 1
ATOM 1567 C CA . LEU B 1 29 ? 6.844 20.719 13.312 1 98.88 29 LEU B CA 1
ATOM 1568 C C . LEU B 1 29 ? 7.684 21.859 12.758 1 98.88 29 LEU B C 1
ATOM 1570 O O . LEU B 1 29 ? 8.391 21.688 11.766 1 98.88 29 LEU B O 1
ATOM 1574 N N . GLY B 1 30 ? 7.57 22.984 13.422 1 98.81 30 GLY B N 1
ATOM 1575 C CA . GLY B 1 30 ? 8.375 24.125 13.047 1 98.81 30 GLY B CA 1
ATOM 1576 C C . GLY B 1 30 ? 9.867 23.844 13.07 1 98.81 30 GLY B C 1
ATOM 1577 O O . GLY B 1 30 ? 10.609 24.344 12.219 1 98.81 30 GLY B O 1
ATOM 1578 N N . LYS B 1 31 ? 10.297 23.078 14.016 1 98.81 31 LYS B N 1
ATOM 1579 C CA . LYS B 1 31 ? 11.711 22.719 14.094 1 98.81 31 LYS B CA 1
ATOM 1580 C C . LYS B 1 31 ? 12.141 21.953 12.844 1 98.81 31 LYS B C 1
ATOM 1582 O O . LYS B 1 31 ? 13.25 22.156 12.344 1 98.81 31 LYS B O 1
ATOM 1587 N N . ILE B 1 32 ? 11.289 21.047 12.375 1 98.94 32 ILE B N 1
ATOM 1588 C CA . ILE B 1 32 ? 11.594 20.297 11.164 1 98.94 32 ILE B CA 1
ATOM 1589 C C . ILE B 1 32 ? 11.711 21.266 9.977 1 98.94 32 ILE B C 1
ATOM 1591 O O . ILE B 1 32 ? 12.672 21.203 9.211 1 98.94 32 ILE B O 1
ATOM 1595 N N . ILE B 1 33 ? 10.703 22.156 9.875 1 98.81 33 ILE B N 1
ATOM 1596 C CA . ILE B 1 33 ? 10.648 23.094 8.758 1 98.81 33 ILE B CA 1
ATOM 1597 C C . ILE B 1 33 ? 11.875 24 8.789 1 98.81 33 ILE B C 1
ATOM 1599 O O . ILE B 1 33 ? 12.516 24.219 7.758 1 98.81 33 ILE B O 1
ATOM 1603 N N . ASP B 1 34 ? 12.234 24.484 9.938 1 98.56 34 ASP B N 1
ATOM 1604 C CA . ASP B 1 34 ? 13.375 25.375 10.078 1 98.56 34 ASP B CA 1
ATOM 1605 C C . ASP B 1 34 ? 14.68 24.672 9.703 1 98.56 34 ASP B C 1
ATOM 1607 O O . ASP B 1 34 ? 15.555 25.281 9.07 1 98.56 34 ASP B O 1
ATOM 1611 N N . ALA B 1 35 ? 14.82 23.469 10.078 1 98.56 35 ALA B N 1
ATOM 1612 C CA . ALA B 1 35 ? 16.062 22.719 9.883 1 98.56 35 ALA B CA 1
ATOM 1613 C C . ALA B 1 35 ? 16.203 22.25 8.438 1 98.56 35 ALA B C 1
ATOM 1615 O O . ALA B 1 35 ? 17.312 21.938 7.988 1 98.56 35 ALA B O 1
ATOM 1616 N N . THR B 1 36 ? 15.055 22.203 7.68 1 98.5 36 THR B N 1
ATOM 1617 C CA . THR B 1 36 ? 15.133 21.516 6.395 1 98.5 36 THR B CA 1
ATOM 1618 C C . THR B 1 36 ? 14.586 22.391 5.277 1 98.5 36 THR B C 1
ATOM 1620 O O . THR B 1 36 ? 14.797 22.109 4.098 1 98.5 36 THR B O 1
ATOM 1623 N N . ASP B 1 37 ? 13.906 23.422 5.617 1 98 37 ASP B N 1
ATOM 1624 C CA . ASP B 1 37 ? 13.219 24.297 4.664 1 98 37 ASP B CA 1
ATOM 1625 C C . ASP B 1 37 ? 12.172 23.531 3.869 1 98 37 ASP B C 1
ATOM 1627 O O . ASP B 1 37 ? 11.93 23.828 2.699 1 98 37 ASP B O 1
ATOM 1631 N N . ALA B 1 38 ? 11.594 22.469 4.484 1 98.31 38 ALA B N 1
ATOM 1632 C CA . ALA B 1 38 ? 10.633 21.609 3.801 1 98.31 38 ALA B CA 1
ATOM 1633 C C . ALA B 1 38 ? 9.297 22.312 3.613 1 98.31 38 ALA B C 1
ATOM 1635 O O . ALA B 1 38 ? 8.93 23.172 4.418 1 98.31 38 ALA B O 1
ATOM 1636 N N . ASN B 1 39 ? 8.586 21.969 2.525 1 98.31 39 ASN B N 1
ATOM 1637 C CA . ASN B 1 39 ? 7.18 22.297 2.326 1 98.31 39 ASN B CA 1
ATOM 1638 C C . ASN B 1 39 ? 6.258 21.203 2.842 1 98.31 39 ASN B C 1
ATOM 1640 O O . ASN B 1 39 ? 6.727 20.125 3.229 1 98.31 39 ASN B O 1
ATOM 1644 N N . ILE B 1 40 ? 4.973 21.531 2.871 1 98.75 40 ILE B N 1
ATOM 1645 C CA . ILE B 1 40 ? 4.016 20.609 3.463 1 98.75 40 ILE B CA 1
ATOM 1646 C C . ILE B 1 40 ? 2.977 20.203 2.42 1 98.75 40 ILE B C 1
ATOM 1648 O O . ILE B 1 40 ? 2.49 21.047 1.661 1 98.75 40 ILE B O 1
ATOM 1652 N N . VAL B 1 41 ? 2.734 18.984 2.256 1 98.69 41 VAL B N 1
ATOM 1653 C CA . VAL B 1 41 ? 1.545 18.453 1.602 1 98.69 41 VAL B CA 1
ATOM 1654 C C . VAL B 1 41 ? 0.633 17.797 2.641 1 98.69 41 VAL B C 1
ATOM 1656 O O . VAL B 1 41 ? 1.06 16.906 3.385 1 98.69 41 VAL B O 1
ATOM 1659 N N . ILE B 1 42 ? -0.625 18.234 2.734 1 98.75 42 ILE B N 1
ATOM 1660 C CA . ILE B 1 42 ? -1.562 17.703 3.723 1 98.75 42 ILE B CA 1
ATOM 1661 C C . ILE B 1 42 ? -2.145 16.375 3.227 1 98.75 42 ILE B C 1
ATOM 1663 O O . ILE B 1 42 ? -2.795 16.328 2.18 1 98.75 42 ILE B O 1
ATOM 1667 N N . SER B 1 43 ? -1.891 15.352 3.926 1 97.75 43 SER B N 1
ATOM 1668 C CA . SER B 1 43 ? -2.436 14.023 3.639 1 97.75 43 SER B CA 1
ATOM 1669 C C . SER B 1 43 ? -3.439 13.602 4.703 1 97.75 43 SER B C 1
ATOM 1671 O O . SER B 1 43 ? -3.707 12.406 4.871 1 97.75 43 SER B O 1
ATOM 1673 N N . SER B 1 44 ? -3.988 14.539 5.434 1 97.25 44 SER B N 1
ATOM 1674 C CA . SER B 1 44 ? -4.922 14.328 6.535 1 97.25 44 SER B CA 1
ATOM 1675 C C . SER B 1 44 ? -6.367 14.422 6.059 1 97.25 44 SER B C 1
ATOM 1677 O O . SER B 1 44 ? -6.648 15.039 5.031 1 97.25 44 SER B O 1
ATOM 1679 N N . SER B 1 45 ? -7.297 13.789 6.855 1 94.62 45 SER B N 1
ATOM 1680 C CA . SER B 1 45 ? -8.719 13.93 6.578 1 94.62 45 SER B CA 1
ATOM 1681 C C . SER B 1 45 ? -9.203 15.352 6.832 1 94.62 45 SER B C 1
ATOM 1683 O O . SER B 1 45 ? -10.312 15.719 6.445 1 94.62 45 SER B O 1
ATOM 1685 N N . TRP B 1 46 ? -8.344 16.172 7.387 1 96.56 46 TRP B N 1
ATOM 1686 C CA . TRP B 1 46 ? -8.68 17.578 7.602 1 96.56 46 TRP B CA 1
ATOM 1687 C C . TRP B 1 46 ? -8.617 18.359 6.293 1 96.56 46 TRP B C 1
ATOM 1689 O O . TRP B 1 46 ? -9.102 19.484 6.215 1 96.56 46 TRP B O 1
ATOM 1699 N N . ARG B 1 47 ? -8.031 17.781 5.305 1 96.5 47 ARG B N 1
ATOM 1700 C CA . ARG B 1 47 ? -7.84 18.516 4.051 1 96.5 47 ARG B CA 1
ATOM 1701 C C . ARG B 1 47 ? -9.18 18.781 3.371 1 96.5 47 ARG B C 1
ATOM 1703 O O . ARG B 1 47 ? -10.141 18.047 3.564 1 96.5 47 ARG B O 1
ATOM 1710 N N . ARG B 1 48 ? -9.148 19.875 2.639 1 95.69 48 ARG B N 1
ATOM 1711 C CA . ARG B 1 48 ? -10.234 20.188 1.716 1 95.69 48 ARG B CA 1
ATOM 1712 C C . ARG B 1 48 ? -9.812 19.953 0.271 1 95.69 48 ARG B C 1
ATOM 1714 O O . ARG B 1 48 ? -8.781 19.328 0.015 1 95.69 48 ARG B O 1
ATOM 1721 N N . ASN B 1 49 ? -10.609 20.344 -0.625 1 91.62 49 ASN B N 1
ATOM 1722 C CA . ASN B 1 49 ? -10.398 19.969 -2.02 1 91.62 49 ASN B CA 1
ATOM 1723 C C . ASN B 1 49 ? -9.234 20.75 -2.637 1 91.62 49 ASN B C 1
ATOM 1725 O O . ASN B 1 49 ? -8.602 20.266 -3.582 1 91.62 49 ASN B O 1
ATOM 1729 N N . THR B 1 50 ? -8.969 21.906 -2.111 1 95.44 50 THR B N 1
ATOM 1730 C CA . THR B 1 50 ? -7.895 22.734 -2.654 1 95.44 50 THR B CA 1
ATOM 1731 C C . THR B 1 50 ? -6.918 23.125 -1.556 1 95.44 50 THR B C 1
ATOM 1733 O O . THR B 1 50 ? -7.246 23.078 -0.369 1 95.44 50 THR B O 1
ATOM 1736 N N . VAL B 1 51 ? -5.77 23.484 -2.047 1 97.5 51 VAL B N 1
ATOM 1737 C CA . VAL B 1 51 ? -4.754 24 -1.128 1 97.5 51 VAL B CA 1
ATOM 1738 C C . VAL B 1 51 ? -5.289 25.219 -0.39 1 97.5 51 VAL B C 1
ATOM 1740 O O . VAL B 1 51 ? -5.172 25.312 0.833 1 97.5 51 VAL B O 1
ATOM 1743 N N . GLU B 1 52 ? -5.941 26.078 -1.113 1 98.06 52 GLU B N 1
ATOM 1744 C CA . GLU B 1 52 ? -6.453 27.312 -0.528 1 98.06 52 GLU B CA 1
ATOM 1745 C C . GLU B 1 52 ? -7.535 27.016 0.51 1 98.06 52 GLU B C 1
ATOM 1747 O O . GLU B 1 52 ? -7.523 27.594 1.601 1 98.06 52 GLU B O 1
ATOM 1752 N N . ASP B 1 53 ? -8.453 26.156 0.19 1 98.19 53 ASP B N 1
ATOM 1753 C CA . ASP B 1 53 ? -9.508 25.797 1.13 1 98.19 53 ASP B CA 1
ATOM 1754 C C . ASP B 1 53 ? -8.938 25.109 2.365 1 98.19 53 ASP B C 1
ATOM 1756 O O . ASP B 1 53 ? -9.445 25.281 3.475 1 98.19 53 ASP B O 1
ATOM 1760 N N . THR B 1 54 ? -7.93 24.328 2.15 1 98.38 54 THR B N 1
ATOM 1761 C CA . THR B 1 54 ? -7.281 23.641 3.26 1 98.38 54 THR B CA 1
ATOM 1762 C C . THR B 1 54 ? -6.57 24.641 4.176 1 98.38 54 THR B C 1
ATOM 1764 O O . THR B 1 54 ? -6.676 24.547 5.398 1 98.38 54 THR B O 1
ATOM 1767 N N . LYS B 1 55 ? -5.859 25.578 3.557 1 98.5 55 LYS B N 1
ATOM 1768 C CA . LYS B 1 55 ? -5.238 26.641 4.344 1 98.5 55 LYS B CA 1
ATOM 1769 C C . LYS B 1 55 ? -6.277 27.391 5.176 1 98.5 55 LYS B C 1
ATOM 1771 O O . LYS B 1 55 ? -6.055 27.656 6.355 1 98.5 55 LYS B O 1
ATOM 1776 N N . ARG B 1 56 ? -7.371 27.688 4.578 1 98.19 56 ARG B N 1
ATOM 1777 C CA . ARG B 1 56 ? -8.445 28.375 5.285 1 98.19 56 ARG B CA 1
ATOM 1778 C C . ARG B 1 56 ? -8.969 27.531 6.445 1 98.19 56 ARG B C 1
ATOM 1780 O O . ARG B 1 56 ? -9.211 28.062 7.535 1 98.19 56 ARG B O 1
ATOM 1787 N N . GLU B 1 57 ? -9.156 26.266 6.168 1 97.31 57 GLU B N 1
ATOM 1788 C CA . GLU B 1 57 ? -9.633 25.328 7.184 1 97.31 57 GLU B CA 1
ATOM 1789 C C . GLU B 1 57 ? -8.695 25.297 8.391 1 97.31 57 GLU B C 1
ATOM 1791 O O . GLU B 1 57 ? -9.148 25.188 9.531 1 97.31 57 GLU B O 1
ATOM 1796 N N . LEU B 1 58 ? -7.43 25.5 8.172 1 98.25 58 LEU B N 1
ATOM 1797 C CA . LEU B 1 58 ? -6.43 25.328 9.227 1 98.25 58 LEU B CA 1
ATOM 1798 C C . LEU B 1 58 ? -6.078 26.672 9.859 1 98.25 58 LEU B C 1
ATOM 1800 O O . LEU B 1 58 ? -5.34 26.719 10.844 1 98.25 58 LEU B O 1
ATOM 1804 N N . THR B 1 59 ? -6.629 27.766 9.297 1 98.44 59 THR B N 1
ATOM 1805 C CA . THR B 1 59 ? -6.277 29.062 9.844 1 98.44 59 THR B CA 1
ATOM 1806 C C . THR B 1 59 ? -7.516 29.781 10.383 1 98.44 59 THR B C 1
ATOM 1808 O O . THR B 1 59 ? -7.41 30.844 10.992 1 98.44 59 THR B O 1
ATOM 1811 N N . THR B 1 60 ? -8.68 29.188 10.164 1 97.94 60 THR B N 1
ATOM 1812 C CA . THR B 1 60 ? -9.906 29.75 10.719 1 97.94 60 THR B CA 1
ATOM 1813 C C . THR B 1 60 ? -10.133 29.25 12.141 1 97.94 60 THR B C 1
ATOM 1815 O O . THR B 1 60 ? -10.266 28.047 12.367 1 97.94 60 THR B O 1
ATOM 1818 N N . ILE B 1 61 ? -10.258 30.234 13.031 1 97.38 61 ILE B N 1
ATOM 1819 C CA . ILE B 1 61 ? -10.391 29.891 14.445 1 97.38 61 ILE B CA 1
ATOM 1820 C C . ILE B 1 61 ? -11.734 29.188 14.672 1 97.38 61 ILE B C 1
ATOM 1822 O O . ILE B 1 61 ? -12.781 29.688 14.25 1 97.38 61 ILE B O 1
ATOM 1826 N N . ARG B 1 62 ? -11.727 28.031 15.258 1 96.25 62 ARG B N 1
ATOM 1827 C CA . ARG B 1 62 ? -12.867 27.234 15.688 1 96.25 62 ARG B CA 1
ATOM 1828 C C . ARG B 1 62 ? -12.461 26.266 16.797 1 96.25 62 ARG B C 1
ATOM 1830 O O . ARG B 1 62 ? -11.328 26.312 17.281 1 96.25 62 ARG B O 1
ATOM 1837 N N . HIS B 1 63 ? -13.352 25.438 17.25 1 95.5 63 HIS B N 1
ATOM 1838 C CA . HIS B 1 63 ? -13.094 24.547 18.375 1 95.5 63 HIS B CA 1
ATOM 1839 C C . HIS B 1 63 ? -11.867 23.688 18.109 1 95.5 63 HIS B C 1
ATOM 1841 O O . HIS B 1 63 ? -10.969 23.609 18.953 1 95.5 63 HIS B O 1
ATOM 1847 N N . SER B 1 64 ? -11.727 23.094 16.906 1 96.19 64 SER B N 1
ATOM 1848 C CA . SER B 1 64 ? -10.641 22.172 16.578 1 96.19 64 SER B CA 1
ATOM 1849 C C . SER B 1 64 ? -9.383 22.938 16.188 1 96.19 64 SER B C 1
ATOM 1851 O O . SER B 1 64 ? -8.297 22.359 16.109 1 96.19 64 SER B O 1
ATOM 1853 N N . VAL B 1 65 ? -9.555 24.188 15.883 1 97.94 65 VAL B N 1
ATOM 1854 C CA . VAL B 1 65 ? -8.453 25.078 15.5 1 97.94 65 VAL B CA 1
ATOM 1855 C C . VAL B 1 65 ? -8.43 26.297 16.406 1 97.94 65 VAL B C 1
ATOM 1857 O O . VAL B 1 65 ? -8.844 27.391 16 1 97.94 65 VAL B O 1
ATOM 1860 N N . PRO B 1 66 ? -7.852 26.141 17.594 1 97.56 66 PRO B N 1
ATOM 1861 C CA . PRO B 1 66 ? -7.895 27.219 18.594 1 97.56 66 PRO B CA 1
ATOM 1862 C C . PRO B 1 66 ? -6.938 28.359 18.25 1 97.56 66 PRO B C 1
ATOM 1864 O O . PRO B 1 66 ? -7.008 29.422 18.875 1 97.56 66 PRO B O 1
ATOM 1867 N N . PHE B 1 67 ? -6.055 28.203 17.297 1 97.5 67 PHE B N 1
ATOM 1868 C CA . PHE B 1 67 ? -5.148 29.203 16.734 1 97.5 67 PHE B CA 1
ATOM 1869 C C . PHE B 1 67 ? -4.848 28.891 15.266 1 97.5 67 PHE B C 1
ATOM 1871 O O . PHE B 1 67 ? -4.914 27.734 14.844 1 97.5 67 PHE B O 1
ATOM 1878 N N . PRO B 1 68 ? -4.633 29.953 14.508 1 98.19 68 PRO B N 1
ATOM 1879 C CA . PRO B 1 68 ? -4.305 29.672 13.102 1 98.19 68 PRO B CA 1
ATOM 1880 C C . PRO B 1 68 ? -3.027 28.859 12.945 1 98.19 68 PRO B C 1
ATOM 1882 O O . PRO B 1 68 ? -2.002 29.172 13.547 1 98.19 68 PRO B O 1
ATOM 1885 N N . PHE B 1 69 ? -3.098 27.781 12.172 1 98.5 69 PHE B N 1
ATOM 1886 C CA . PHE B 1 69 ? -1.927 26.953 11.883 1 98.5 69 PHE B CA 1
ATOM 1887 C C . PHE B 1 69 ? -0.771 27.812 11.391 1 98.5 69 PHE B C 1
ATOM 1889 O O . PHE B 1 69 ? -0.893 28.516 10.375 1 98.5 69 PHE B O 1
ATOM 1896 N N . PRO B 1 70 ? 0.384 27.766 12.086 1 98.25 70 PRO B N 1
ATOM 1897 C CA . PRO B 1 70 ? 1.431 28.766 11.836 1 98.25 70 PRO B CA 1
ATOM 1898 C C . PRO B 1 70 ? 2.197 28.5 10.539 1 98.25 70 PRO B C 1
ATOM 1900 O O . PRO B 1 70 ? 2.916 29.375 10.055 1 98.25 70 PRO B O 1
ATOM 1903 N N . TYR B 1 71 ? 2.031 27.391 9.922 1 98.62 71 TYR B N 1
ATOM 1904 C CA . TYR B 1 71 ? 2.84 27.047 8.758 1 98.62 71 TYR B CA 1
ATOM 1905 C C . TYR B 1 71 ? 1.965 26.859 7.527 1 98.62 71 TYR B C 1
ATOM 1907 O O . TYR B 1 71 ? 2.312 26.094 6.629 1 98.62 71 TYR B O 1
ATOM 1915 N N . ALA B 1 72 ? 0.819 27.5 7.539 1 98.5 72 ALA B N 1
ATOM 1916 C CA . ALA B 1 72 ? -0.127 27.391 6.434 1 98.5 72 ALA B CA 1
ATOM 1917 C C . ALA B 1 72 ? 0.521 27.797 5.113 1 98.5 72 ALA B C 1
ATOM 1919 O O . ALA B 1 72 ? 0.206 27.234 4.059 1 98.5 72 ALA B O 1
ATOM 1920 N N . ASP B 1 73 ? 1.462 28.766 5.148 1 97.88 73 ASP B N 1
ATOM 1921 C CA . ASP B 1 73 ? 2.117 29.266 3.941 1 97.88 73 ASP B CA 1
ATOM 1922 C C . ASP B 1 73 ? 3.051 28.203 3.354 1 97.88 73 ASP B C 1
ATOM 1924 O O . ASP B 1 73 ? 3.463 28.312 2.197 1 97.88 73 ASP B O 1
ATOM 1928 N N . ARG B 1 74 ? 3.439 27.203 4.137 1 98.38 74 ARG B N 1
ATOM 1929 C CA . ARG B 1 74 ? 4.32 26.125 3.682 1 98.38 74 ARG B CA 1
ATOM 1930 C C . ARG B 1 74 ? 3.523 25.031 2.99 1 98.38 74 ARG B C 1
ATOM 1932 O O . ARG B 1 74 ? 4.102 24.125 2.371 1 98.38 74 ARG B O 1
ATOM 1939 N N . ILE B 1 75 ? 2.168 25.094 3.102 1 98.62 75 ILE B N 1
ATOM 1940 C CA . ILE B 1 75 ? 1.334 24.094 2.451 1 98.62 75 ILE B CA 1
ATOM 1941 C C . ILE B 1 75 ? 1.322 24.328 0.943 1 98.62 75 ILE B C 1
ATOM 1943 O O . ILE B 1 75 ? 0.844 25.359 0.475 1 98.62 75 ILE B O 1
ATOM 1947 N N . VAL B 1 76 ? 1.837 23.328 0.194 1 97.81 76 VAL B N 1
ATOM 1948 C CA . VAL B 1 76 ? 1.961 23.516 -1.248 1 97.81 76 VAL B CA 1
ATOM 1949 C C . VAL B 1 76 ? 1.084 22.5 -1.978 1 97.81 76 VAL B C 1
ATOM 1951 O O . VAL B 1 76 ? 0.986 22.531 -3.207 1 97.81 76 VAL B O 1
ATOM 1954 N N . GLY B 1 77 ? 0.455 21.578 -1.224 1 97.19 77 GLY B N 1
ATOM 1955 C CA . GLY B 1 77 ? -0.376 20.562 -1.851 1 97.19 77 GLY B CA 1
ATOM 1956 C C . GLY B 1 77 ? -1.27 19.828 -0.866 1 97.19 77 GLY B C 1
ATOM 1957 O O . GLY B 1 77 ? -1.134 20 0.348 1 97.19 77 GLY B O 1
ATOM 1958 N N . VAL B 1 78 ? -2.193 19.094 -1.421 1 97.12 78 VAL B N 1
ATOM 1959 C CA . VAL B 1 78 ? -3.07 18.172 -0.704 1 97.12 78 VAL B CA 1
ATOM 1960 C C . VAL B 1 78 ? -3.209 16.875 -1.491 1 97.12 78 VAL B C 1
ATOM 1962 O O . VAL B 1 78 ? -3.227 16.891 -2.725 1 97.12 78 VAL B O 1
ATOM 1965 N N . THR B 1 79 ? -3.201 15.812 -0.812 1 95.25 79 THR B N 1
ATOM 1966 C CA . THR B 1 79 ? -3.398 14.547 -1.499 1 95.25 79 THR B CA 1
ATOM 1967 C C . THR B 1 79 ? -4.867 14.344 -1.86 1 95.25 79 THR B C 1
ATOM 1969 O O . THR B 1 79 ? -5.746 15 -1.295 1 95.25 79 THR B O 1
ATOM 1972 N N . ILE B 1 80 ? -5.113 13.438 -2.754 1 89.56 80 ILE B N 1
ATOM 1973 C CA . ILE B 1 80 ? -6.477 13.07 -3.111 1 89.56 80 ILE B CA 1
ATOM 1974 C C . ILE B 1 80 ? -7.102 12.25 -1.984 1 89.56 80 ILE B C 1
ATOM 1976 O O . ILE B 1 80 ? -6.391 11.672 -1.162 1 89.56 80 ILE B O 1
ATOM 1980 N N . ARG B 1 81 ? -8.422 12.234 -1.955 1 87.94 81 ARG B N 1
ATOM 1981 C CA . ARG B 1 81 ? -9.18 11.398 -1.033 1 87.94 81 ARG B CA 1
ATOM 1982 C C . ARG B 1 81 ? -9.648 10.117 -1.717 1 87.94 81 ARG B C 1
ATOM 1984 O O . ARG B 1 81 ? -10.711 10.094 -2.346 1 87.94 81 ARG B O 1
ATOM 1991 N N . ALA B 1 82 ? -8.898 9.094 -1.554 1 80.56 82 ALA B N 1
ATOM 1992 C CA . ALA B 1 82 ? -9.203 7.863 -2.285 1 80.56 82 ALA B CA 1
ATOM 1993 C C . ALA B 1 82 ? -9.797 6.805 -1.358 1 80.56 82 ALA B C 1
ATOM 1995 O O . ALA B 1 82 ? -10.125 5.699 -1.799 1 80.56 82 ALA B O 1
ATOM 1996 N N . TYR B 1 83 ? -10.055 6.992 -0.098 1 71.75 83 TYR B N 1
ATOM 1997 C CA . TYR B 1 83 ? -10.359 5.969 0.895 1 71.75 83 TYR B CA 1
ATOM 1998 C C . TYR B 1 83 ? -11.688 5.289 0.59 1 71.75 83 TYR B C 1
ATOM 2000 O O . TYR B 1 83 ? -11.906 4.133 0.964 1 71.75 83 TYR B O 1
ATOM 2008 N N . ALA B 1 84 ? -12.609 5.855 -0.027 1 65.19 84 ALA B N 1
ATOM 2009 C CA . ALA B 1 84 ? -13.953 5.309 -0.212 1 65.19 84 ALA B CA 1
ATOM 2010 C C . ALA B 1 84 ? -14.133 4.77 -1.627 1 65.19 84 ALA B C 1
ATOM 2012 O O . ALA B 1 84 ? -15.258 4.699 -2.131 1 65.19 84 ALA B O 1
ATOM 2013 N N . TYR B 1 85 ? -13.211 3.996 -2.047 1 65.88 85 TYR B N 1
ATOM 2014 C CA . TYR B 1 85 ? -13.328 3.574 -3.438 1 65.88 85 TYR B CA 1
ATOM 2015 C C . TYR B 1 85 ? -14.078 2.25 -3.541 1 65.88 85 TYR B C 1
ATOM 2017 O O . TYR B 1 85 ? -13.805 1.315 -2.785 1 65.88 85 TYR B O 1
ATOM 2025 N N . ILE B 1 86 ? -15.125 2.311 -4.312 1 66.56 86 ILE B N 1
ATOM 2026 C CA . ILE B 1 86 ? -15.883 1.109 -4.633 1 66.56 86 ILE B CA 1
ATOM 2027 C C . ILE B 1 86 ? -15.633 0.71 -6.086 1 66.56 86 ILE B C 1
ATOM 2029 O O . ILE B 1 86 ? -15.836 1.512 -7 1 66.56 86 ILE B O 1
ATOM 2033 N N . MET B 1 87 ? -15.016 -0.382 -6.348 1 66.56 87 MET B N 1
ATOM 2034 C CA . MET B 1 87 ? -14.797 -0.937 -7.684 1 66.56 87 MET B CA 1
ATOM 2035 C C . MET B 1 87 ? -15.633 -2.197 -7.887 1 66.56 87 MET B C 1
ATOM 2037 O O . MET B 1 87 ? -15.453 -3.188 -7.176 1 66.56 87 MET B O 1
ATOM 2041 N N . GLN B 1 88 ? -16.5 -2.109 -8.945 1 66.31 88 GLN B N 1
ATOM 2042 C CA . GLN B 1 88 ? -17.344 -3.25 -9.289 1 66.31 88 GLN B CA 1
ATOM 2043 C C . GLN B 1 88 ? -18.062 -3.785 -8.062 1 66.31 88 GLN B C 1
ATOM 2045 O O . GLN B 1 88 ? -18.109 -4.996 -7.84 1 66.31 88 GLN B O 1
ATOM 2050 N N . GLY B 1 89 ? -18.531 -2.855 -7.199 1 67.75 89 GLY B N 1
ATOM 2051 C CA . GLY B 1 89 ? -19.312 -3.221 -6.031 1 67.75 89 GLY B CA 1
ATOM 2052 C C . GLY B 1 89 ? -18.453 -3.668 -4.855 1 67.75 89 GLY B C 1
ATOM 2053 O O . GLY B 1 89 ? -18.984 -3.979 -3.785 1 67.75 89 GLY B O 1
ATOM 2054 N N . ILE B 1 90 ? -17.188 -3.66 -5.141 1 70.5 90 ILE B N 1
ATOM 2055 C CA . ILE B 1 90 ? -16.281 -4.117 -4.086 1 70.5 90 ILE B CA 1
ATOM 2056 C C . ILE B 1 90 ? -15.594 -2.914 -3.441 1 70.5 90 ILE B C 1
ATOM 2058 O O . ILE B 1 90 ? -15.086 -2.033 -4.141 1 70.5 90 ILE B O 1
ATOM 2062 N N . HIS B 1 91 ? -15.68 -2.85 -2.162 1 73.56 91 HIS B N 1
ATOM 2063 C CA . HIS B 1 91 ? -15.008 -1.796 -1.415 1 73.56 91 HIS B CA 1
ATOM 2064 C C . HIS B 1 91 ? -13.508 -2.074 -1.3 1 73.56 91 HIS B C 1
ATOM 2066 O O . HIS B 1 91 ? -13.109 -3.164 -0.888 1 73.56 91 HIS B O 1
ATOM 2072 N N . LEU B 1 92 ? -12.75 -1.157 -1.841 1 78.94 92 LEU B N 1
ATOM 2073 C CA . LEU B 1 92 ? -11.305 -1.229 -1.657 1 78.94 92 LEU B CA 1
ATOM 2074 C C . LEU B 1 92 ? -10.852 -0.268 -0.564 1 78.94 92 LEU B C 1
ATOM 2076 O O . LEU B 1 92 ? -11.273 0.888 -0.53 1 78.94 92 LEU B O 1
ATOM 2080 N N . SER B 1 93 ? -10.18 -0.78 0.372 1 82.62 93 SER B N 1
ATOM 2081 C CA . SER B 1 93 ? -9.523 0.085 1.348 1 82.62 93 SER B CA 1
ATOM 2082 C C . SER B 1 93 ? -8.211 0.639 0.803 1 82.62 93 SER B C 1
ATOM 2084 O O 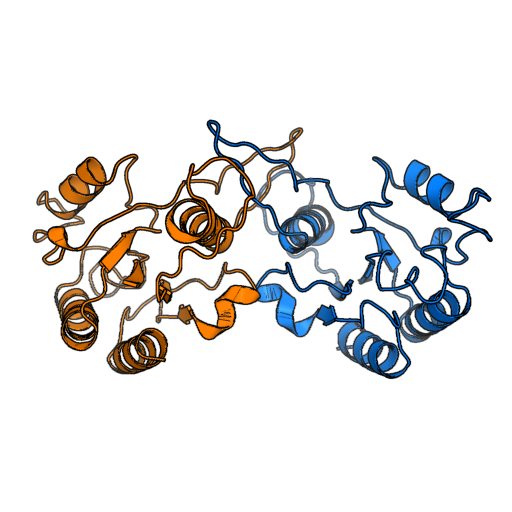. SER B 1 93 ? -7.203 -0.067 0.766 1 82.62 93 SER B O 1
ATOM 2086 N N . ILE B 1 94 ? -8.281 1.887 0.358 1 88.31 94 ILE B N 1
ATOM 2087 C CA . ILE B 1 94 ? -7.09 2.518 -0.203 1 88.31 94 ILE B CA 1
ATOM 2088 C C . ILE B 1 94 ? -6.273 3.164 0.915 1 88.31 94 ILE B C 1
ATOM 2090 O O . ILE B 1 94 ? -6.758 4.062 1.607 1 88.31 94 ILE B O 1
ATOM 2094 N N . PRO B 1 95 ? -5.078 2.67 1.077 1 92.69 95 PRO B N 1
ATOM 2095 C CA . PRO B 1 95 ? -4.27 3.268 2.143 1 92.69 95 PRO B CA 1
ATOM 2096 C C . PRO B 1 95 ? -3.838 4.699 1.823 1 92.69 95 PRO B C 1
ATOM 2098 O O . PRO B 1 95 ? -3.758 5.078 0.652 1 92.69 95 PRO B O 1
ATOM 2101 N N . ARG B 1 96 ? -3.574 5.465 2.811 1 95 96 ARG B N 1
ATOM 2102 C CA . ARG B 1 96 ? -3.072 6.824 2.658 1 95 96 ARG B CA 1
ATOM 2103 C C . ARG B 1 96 ? -1.794 6.848 1.828 1 95 96 ARG B C 1
ATOM 2105 O O . ARG B 1 96 ? -1.562 7.785 1.062 1 95 96 ARG B O 1
ATOM 2112 N N . GLY B 1 97 ? -0.996 5.82 1.94 1 96.62 97 GLY B N 1
ATOM 2113 C CA . GLY B 1 97 ? 0.222 5.73 1.15 1 96.62 97 GLY B CA 1
ATOM 2114 C C . GLY B 1 97 ? -0.027 5.82 -0.343 1 96.62 97 GLY B C 1
ATOM 2115 O O . GLY B 1 97 ? 0.81 6.336 -1.087 1 96.62 97 GLY B O 1
ATOM 2116 N N . VAL B 1 98 ? -1.132 5.297 -0.785 1 93.31 98 VAL B N 1
ATOM 2117 C CA . VAL B 1 98 ? -1.479 5.363 -2.201 1 93.31 98 VAL B CA 1
ATOM 2118 C C . VAL B 1 98 ? -1.759 6.812 -2.596 1 93.31 98 VAL B C 1
ATOM 2120 O O . VAL B 1 98 ? -1.366 7.254 -3.68 1 93.31 98 VAL B O 1
ATOM 2123 N N . GLU B 1 99 ? -2.439 7.547 -1.747 1 92.88 99 GLU B N 1
ATOM 2124 C CA . GLU B 1 99 ? -2.705 8.961 -1.999 1 92.88 99 GLU B CA 1
ATOM 2125 C C . GLU B 1 99 ? -1.407 9.758 -2.088 1 92.88 99 GLU B C 1
ATOM 2127 O O . GLU B 1 99 ? -1.26 10.617 -2.959 1 92.88 99 GLU B O 1
ATOM 2132 N N . ILE B 1 100 ? -0.511 9.461 -1.187 1 95.81 100 ILE B N 1
ATOM 2133 C CA . ILE B 1 100 ? 0.781 10.133 -1.145 1 95.81 100 ILE B CA 1
ATOM 2134 C C . ILE B 1 100 ? 1.573 9.812 -2.41 1 95.81 100 ILE B C 1
ATOM 2136 O O . ILE B 1 100 ? 2.129 10.711 -3.047 1 95.81 100 ILE B O 1
ATOM 2140 N N . LYS B 1 101 ? 1.626 8.555 -2.76 1 93.69 101 LYS B N 1
ATOM 2141 C CA . LYS B 1 101 ? 2.33 8.172 -3.98 1 93.69 101 LYS B CA 1
ATOM 2142 C C . LYS B 1 101 ? 1.729 8.859 -5.203 1 93.69 101 LYS B C 1
ATOM 2144 O O . LYS B 1 101 ? 2.457 9.289 -6.102 1 93.69 101 LYS B O 1
ATOM 2149 N N . GLN B 1 102 ? 0.445 8.875 -5.262 1 90.38 102 GLN B N 1
ATOM 2150 C CA . GLN B 1 102 ? -0.218 9.531 -6.383 1 90.38 102 GLN B CA 1
ATOM 2151 C C . GLN B 1 102 ? 0.225 10.992 -6.504 1 90.38 102 GLN B C 1
ATOM 2153 O O . GLN B 1 102 ? 0.462 11.484 -7.605 1 90.38 102 GLN B O 1
ATOM 2158 N N . TRP B 1 103 ? 0.27 11.703 -5.406 1 92.12 103 TRP B N 1
ATOM 2159 C CA . TRP B 1 103 ? 0.733 13.086 -5.422 1 92.12 103 TRP B CA 1
ATOM 2160 C C . TRP B 1 103 ? 2.16 13.18 -5.953 1 92.12 103 TRP B C 1
ATOM 2162 O O . TRP B 1 103 ? 2.461 14.031 -6.793 1 92.12 103 TRP B O 1
ATOM 2172 N N . ILE B 1 104 ? 3.035 12.32 -5.457 1 92.31 104 ILE B N 1
ATOM 2173 C CA . ILE B 1 104 ? 4.441 12.328 -5.848 1 92.31 104 ILE B CA 1
ATOM 2174 C C . ILE B 1 104 ? 4.562 12.055 -7.344 1 92.31 104 ILE B C 1
ATOM 2176 O O . ILE B 1 104 ? 5.27 12.773 -8.055 1 92.31 104 ILE B O 1
ATOM 2180 N N . ASP B 1 105 ? 3.859 11.023 -7.773 1 87.38 105 ASP B N 1
ATOM 2181 C CA . ASP B 1 105 ? 3.92 10.664 -9.188 1 87.38 105 ASP B CA 1
ATOM 2182 C C . ASP B 1 105 ? 3.447 11.82 -10.07 1 87.38 105 ASP B C 1
ATOM 2184 O O . ASP B 1 105 ? 4.035 12.086 -11.117 1 87.38 105 ASP B O 1
ATOM 2188 N N . THR B 1 106 ? 2.455 12.477 -9.672 1 84.81 106 THR B N 1
ATOM 2189 C CA . THR B 1 106 ? 1.835 13.539 -10.461 1 84.81 106 THR B CA 1
ATOM 2190 C C . THR B 1 106 ? 2.695 14.797 -10.438 1 84.81 106 THR B C 1
ATOM 2192 O O . THR B 1 106 ? 2.881 15.445 -11.469 1 84.81 106 THR B O 1
ATOM 2195 N N . HIS B 1 107 ? 3.27 15.156 -9.312 1 87 107 HIS B N 1
ATOM 2196 C CA . HIS B 1 107 ? 3.859 16.484 -9.156 1 87 107 HIS B CA 1
ATOM 2197 C C . HIS B 1 107 ? 5.379 16.422 -9.242 1 87 107 HIS B C 1
ATOM 2199 O O . HIS B 1 107 ? 6.031 17.438 -9.461 1 87 107 HIS B O 1
ATOM 2205 N N . ILE B 1 108 ? 5.887 15.242 -9.008 1 84.69 108 ILE B N 1
ATOM 2206 C CA . ILE B 1 108 ? 7.344 15.141 -9.016 1 84.69 108 ILE B CA 1
ATOM 2207 C C . ILE B 1 108 ? 7.801 14.383 -10.258 1 84.69 108 ILE B C 1
ATOM 2209 O O . ILE B 1 108 ? 8.734 14.812 -10.938 1 84.69 108 ILE B O 1
ATOM 2213 N N . HIS B 1 109 ? 7.129 13.289 -10.586 1 76.94 109 HIS B N 1
ATOM 2214 C CA . HIS B 1 109 ? 7.637 12.391 -11.617 1 76.94 109 HIS B CA 1
ATOM 2215 C C . HIS B 1 109 ? 6.957 12.648 -12.961 1 76.94 109 HIS B C 1
ATOM 2217 O O . HIS B 1 109 ? 7.395 12.133 -13.992 1 76.94 109 HIS B O 1
ATOM 2223 N N . SER B 1 110 ? 5.789 13.227 -12.992 1 71.06 110 SER B N 1
ATOM 2224 C CA . SER B 1 110 ? 5.09 13.406 -14.258 1 71.06 110 SER B CA 1
ATOM 2225 C C . SER B 1 110 ? 5.035 14.875 -14.656 1 71.06 110 SER B C 1
ATOM 2227 O O . SER B 1 110 ? 5.023 15.758 -13.797 1 71.06 110 SER B O 1
ATOM 2229 N N . GLU B 1 111 ? 5.379 15.266 -15.797 1 57.03 111 GLU B N 1
ATOM 2230 C CA . GLU B 1 111 ? 5.234 16.625 -16.312 1 57.03 111 GLU B CA 1
ATOM 2231 C C . GLU B 1 111 ? 3.766 17.016 -16.422 1 57.03 111 GLU B C 1
ATOM 2233 O O . GLU B 1 111 ? 3.424 18.203 -16.281 1 57.03 111 GLU B O 1
ATOM 2238 N N . ASN B 1 112 ? 2.961 16.156 -16.859 1 49.06 112 ASN B N 1
ATOM 2239 C CA . ASN B 1 112 ? 1.613 16.641 -17.141 1 49.06 112 ASN B CA 1
ATOM 2240 C C . ASN B 1 112 ? 0.586 16.031 -16.188 1 49.06 112 ASN B C 1
ATOM 2242 O O . ASN B 1 112 ? -0.615 16.25 -16.344 1 49.06 112 ASN B O 1
ATOM 2246 N N . GLY B 1 113 ? 0.934 15.672 -15.023 1 48.5 113 GLY B N 1
ATOM 2247 C CA . GLY B 1 113 ? 0.048 15.117 -14.016 1 48.5 113 GLY B CA 1
ATOM 2248 C C . GLY B 1 113 ? -0.688 13.875 -14.477 1 48.5 113 GLY B C 1
ATOM 2249 O O . GLY B 1 113 ? -1.463 13.289 -13.727 1 48.5 113 GLY B O 1
ATOM 2250 N N . LYS B 1 114 ? -0.846 13.812 -15.75 1 44.19 114 LYS B N 1
ATOM 2251 C CA . LYS B 1 114 ? -1.622 12.727 -16.344 1 44.19 114 LYS B CA 1
ATOM 2252 C C . LYS B 1 114 ? -0.767 11.477 -16.516 1 44.19 114 LYS B C 1
ATOM 2254 O O . LYS B 1 114 ? -1.234 10.359 -16.281 1 44.19 114 LYS B O 1
ATOM 2259 N N . ASN B 1 115 ? 0.272 11.508 -17.547 1 42.28 115 ASN B N 1
ATOM 2260 C CA . ASN B 1 115 ? 0.934 10.391 -18.219 1 42.28 115 ASN B CA 1
ATOM 2261 C C . ASN B 1 115 ? 2.053 9.812 -17.359 1 42.28 115 ASN B C 1
ATOM 2263 O O . ASN B 1 115 ? 2.654 10.523 -16.547 1 42.28 115 ASN B O 1
ATOM 2267 N N . TRP B 1 116 ? 1.981 8.508 -17.062 1 43.41 116 TRP B N 1
ATOM 2268 C CA . TRP B 1 116 ? 2.969 7.555 -16.562 1 43.41 116 TRP B CA 1
ATOM 2269 C C . TRP B 1 116 ? 4.375 7.953 -17 1 43.41 116 TRP B C 1
ATOM 2271 O O . TRP B 1 116 ? 5.312 7.16 -16.891 1 43.41 116 TRP B O 1
ATOM 2281 N N . ASN B 1 117 ? 4.445 8.961 -17.688 1 43.94 117 ASN B N 1
ATOM 2282 C CA . ASN B 1 117 ? 5.836 9.125 -18.094 1 43.94 117 ASN B CA 1
ATOM 2283 C C . ASN B 1 117 ? 6.707 9.586 -16.922 1 43.94 117 ASN B C 1
ATOM 2285 O O . ASN B 1 117 ? 6.523 10.688 -16.406 1 43.94 117 ASN B O 1
ATOM 2289 N N . TYR B 1 118 ? 7.082 8.648 -16.281 1 47.69 118 TYR B N 1
ATOM 2290 C CA . TYR B 1 118 ? 8.109 8.883 -15.266 1 47.69 118 TYR B CA 1
ATOM 2291 C C . TYR B 1 118 ? 9.141 9.883 -15.766 1 47.69 118 TYR B C 1
ATOM 2293 O O . TYR B 1 118 ? 9.703 9.711 -16.859 1 47.69 118 TYR B O 1
ATOM 2301 N N . LYS B 1 119 ? 9.016 11.008 -15.789 1 45.72 119 LYS B N 1
ATOM 2302 C CA . LYS B 1 119 ? 10.211 11.805 -16.031 1 45.72 119 LYS B CA 1
ATOM 2303 C C . LYS B 1 119 ? 10.883 12.195 -14.711 1 45.72 119 LYS B C 1
ATOM 2305 O O . LYS B 1 119 ? 10.219 12.648 -13.781 1 45.72 119 LYS B O 1
ATOM 2310 N N . GLU B 1 120 ? 11.938 11.648 -14.422 1 49.06 120 GLU B N 1
ATOM 2311 C CA . GLU B 1 120 ? 12.797 12.18 -13.367 1 49.06 120 GLU B CA 1
ATOM 2312 C C . GLU B 1 120 ? 13.023 13.672 -13.547 1 49.06 120 GLU B C 1
ATOM 2314 O O . GLU B 1 120 ? 13.633 14.102 -14.531 1 49.06 120 GLU B O 1
ATOM 2319 N N . ILE B 1 121 ? 12.07 14.477 -13.188 1 44.94 121 ILE B N 1
ATOM 2320 C CA . ILE B 1 121 ? 12.484 15.867 -13.344 1 44.94 121 ILE B CA 1
ATOM 2321 C C . ILE B 1 121 ? 13.672 16.156 -12.43 1 44.94 121 ILE B C 1
ATOM 2323 O O . ILE B 1 121 ? 13.578 15.977 -11.211 1 44.94 121 ILE B O 1
ATOM 2327 N N . GLY B 1 122 ? 14.797 15.977 -12.945 1 53.34 122 GLY B N 1
ATOM 2328 C CA . GLY B 1 122 ? 16.062 16.484 -12.445 1 53.34 122 GLY B CA 1
ATOM 2329 C C . GLY B 1 122 ? 15.945 17.172 -11.102 1 53.34 122 GLY B C 1
ATOM 2330 O O . GLY B 1 122 ? 16.766 18.031 -10.75 1 53.34 122 GLY B O 1
ATOM 2331 N N . VAL B 1 123 ? 14.797 17.062 -10.375 1 60.78 123 VAL B N 1
ATOM 2332 C CA . VAL B 1 123 ? 14.664 17.781 -9.102 1 60.78 123 VAL B CA 1
ATOM 2333 C C . VAL B 1 123 ? 15.109 16.859 -7.957 1 60.78 123 VAL B C 1
ATOM 2335 O O . VAL B 1 123 ? 14.781 15.68 -7.938 1 60.78 123 VAL B O 1
ATOM 2338 N N . ASP B 1 124 ? 16.141 17.281 -7.234 1 83.12 124 ASP B N 1
ATOM 2339 C CA . ASP B 1 124 ? 16.453 16.672 -5.949 1 83.12 124 ASP B CA 1
ATOM 2340 C C . ASP B 1 124 ? 15.242 16.641 -5.035 1 83.12 124 ASP B C 1
ATOM 2342 O O . ASP B 1 124 ? 14.766 17.688 -4.59 1 83.12 124 ASP B O 1
ATOM 2346 N N . PHE B 1 125 ? 14.562 15.469 -4.984 1 92.25 125 PHE B N 1
ATOM 2347 C CA . PHE B 1 125 ? 13.336 15.32 -4.219 1 92.25 125 PHE B CA 1
ATOM 2348 C C . PHE B 1 125 ? 13.531 14.359 -3.051 1 92.25 125 PHE B C 1
ATOM 2350 O O . PHE B 1 125 ? 14.125 13.289 -3.211 1 92.25 125 PHE B O 1
ATOM 2357 N N . ASN B 1 126 ? 13.148 14.773 -1.812 1 96.19 126 ASN B N 1
ATOM 2358 C CA . ASN B 1 126 ? 13.039 13.906 -0.642 1 96.19 126 ASN B CA 1
ATOM 2359 C C . ASN B 1 126 ? 11.812 14.242 0.194 1 96.19 126 ASN B C 1
ATOM 2361 O O . ASN B 1 126 ? 11.25 15.336 0.067 1 96.19 126 ASN B O 1
ATOM 2365 N N . TYR B 1 127 ? 11.375 13.281 0.941 1 98.12 127 TYR B N 1
ATOM 2366 C CA . TYR B 1 127 ? 10.164 13.555 1.701 1 98.12 127 TYR B CA 1
ATOM 2367 C C . TYR B 1 127 ? 10.117 12.711 2.973 1 98.12 127 TYR B C 1
ATOM 2369 O O . TYR B 1 127 ? 10.875 11.75 3.113 1 98.12 127 TYR B O 1
ATOM 2377 N N . VAL B 1 128 ? 9.344 13.164 3.895 1 98.88 128 VAL B N 1
ATOM 2378 C CA . VAL B 1 128 ? 9.016 12.43 5.113 1 98.88 128 VAL B CA 1
ATOM 2379 C C . VAL B 1 128 ? 7.5 12.406 5.309 1 98.88 128 VAL B C 1
ATOM 2381 O O . VAL B 1 128 ? 6.797 13.328 4.883 1 98.88 128 VAL B O 1
ATOM 2384 N N . ILE B 1 129 ? 7.016 11.297 5.77 1 98.94 129 ILE B N 1
ATOM 2385 C CA . ILE B 1 129 ? 5.613 11.148 6.141 1 98.94 129 ILE B CA 1
ATOM 2386 C C . ILE B 1 129 ? 5.477 11.195 7.66 1 98.94 129 ILE B C 1
ATOM 2388 O O . ILE B 1 129 ? 6.094 10.398 8.375 1 98.94 129 ILE B O 1
ATOM 2392 N N . LEU B 1 130 ? 4.773 12.156 8.188 1 98.94 130 LEU B N 1
ATOM 2393 C CA . LEU B 1 130 ? 4.402 12.195 9.594 1 98.94 130 LEU B CA 1
ATOM 2394 C C . LEU B 1 130 ? 2.967 11.719 9.797 1 98.94 130 LEU B C 1
ATOM 2396 O O . LEU B 1 130 ? 2.021 12.383 9.367 1 98.94 130 LEU B O 1
ATOM 2400 N N . ASP B 1 131 ? 2.799 10.609 10.336 1 98.75 131 ASP B N 1
ATOM 2401 C CA . ASP B 1 131 ? 1.507 9.938 10.453 1 98.75 131 ASP B CA 1
ATOM 2402 C C . ASP B 1 131 ? 1.481 9 11.656 1 98.75 131 ASP B C 1
ATOM 2404 O O . ASP B 1 131 ? 2.477 8.336 11.953 1 98.75 131 ASP B O 1
ATOM 2408 N N . ASP B 1 132 ? 0.37 8.969 12.391 1 98 132 ASP B N 1
ATOM 2409 C CA . ASP B 1 132 ? 0.317 8.047 13.523 1 98 132 ASP B CA 1
ATOM 2410 C C . ASP B 1 132 ? -0.157 6.66 13.078 1 98 132 ASP B C 1
ATOM 2412 O O . ASP B 1 132 ? -0.102 5.703 13.852 1 98 132 ASP B O 1
ATOM 2416 N N . ASP B 1 133 ? -0.622 6.559 11.82 1 96.5 133 ASP B N 1
ATOM 2417 C CA . ASP B 1 133 ? -0.984 5.273 11.227 1 96.5 133 ASP B CA 1
ATOM 2418 C C . ASP B 1 133 ? 0.126 4.758 10.312 1 96.5 133 ASP B C 1
ATOM 2420 O O . ASP B 1 133 ? 1.021 5.512 9.93 1 96.5 133 ASP B O 1
ATOM 2424 N N . SER B 1 134 ? 0.063 3.459 10.039 1 95.88 134 SER B N 1
ATOM 2425 C CA . SER B 1 134 ? 1.085 2.85 9.195 1 95.88 134 SER B CA 1
ATOM 2426 C C . SER B 1 134 ? 0.486 2.328 7.895 1 95.88 134 SER B C 1
ATOM 2428 O O . SER B 1 134 ? 1.012 1.387 7.297 1 95.88 134 SER B O 1
ATOM 2430 N N . ASP B 1 135 ? -0.739 2.871 7.496 1 96.06 135 ASP B N 1
ATOM 2431 C CA . ASP B 1 135 ? -1.331 2.469 6.223 1 96.06 135 ASP B CA 1
ATOM 2432 C C . ASP B 1 135 ? -0.569 3.074 5.047 1 96.06 135 ASP B C 1
ATOM 2434 O O . ASP B 1 135 ? -1.13 3.855 4.273 1 96.06 135 ASP B O 1
ATOM 2438 N N . MET B 1 136 ? 0.721 2.65 4.895 1 98.12 136 MET B N 1
ATOM 2439 C CA . MET B 1 136 ? 1.667 3.131 3.891 1 98.12 136 MET B CA 1
ATOM 2440 C C . MET B 1 136 ? 2.072 2.006 2.941 1 98.12 136 MET B C 1
ATOM 2442 O O . MET B 1 136 ? 1.721 0.846 3.162 1 98.12 136 MET B O 1
ATOM 2446 N N . LEU B 1 137 ? 2.646 2.404 1.918 1 97.75 137 LEU B N 1
ATOM 2447 C CA . LEU B 1 137 ? 3.225 1.452 0.977 1 97.75 137 LEU B CA 1
ATOM 2448 C C . LEU B 1 137 ? 4.59 0.974 1.457 1 97.75 137 LEU B C 1
ATOM 2450 O O . LEU B 1 137 ? 5.293 1.698 2.168 1 97.75 137 LEU B O 1
ATOM 2454 N N . LEU B 1 138 ? 4.918 -0.238 1.055 1 98 138 LEU B N 1
ATOM 2455 C CA . LEU B 1 138 ? 6.207 -0.809 1.427 1 98 138 LEU B CA 1
ATOM 2456 C C . LEU B 1 138 ? 7.348 0.111 1.009 1 98 138 LEU B C 1
ATOM 2458 O O . LEU B 1 138 ? 8.312 0.297 1.76 1 98 138 LEU B O 1
ATOM 2462 N N . GLU B 1 139 ? 7.277 0.747 -0.167 1 96.81 139 GLU B N 1
ATOM 2463 C CA . GLU B 1 139 ? 8.328 1.618 -0.683 1 96.81 139 GLU B CA 1
ATOM 2464 C C . GLU B 1 139 ? 8.453 2.887 0.154 1 96.81 139 GLU B C 1
ATOM 2466 O O . GLU B 1 139 ? 9.43 3.629 0.025 1 96.81 139 GLU B O 1
ATOM 2471 N N . GLN B 1 140 ? 7.52 3.117 1.004 1 98 140 GLN B N 1
ATOM 2472 C CA . GLN B 1 140 ? 7.496 4.344 1.793 1 98 140 GLN B CA 1
ATOM 2473 C C . GLN B 1 140 ? 8.031 4.102 3.203 1 98 140 GLN B C 1
ATOM 2475 O O . GLN B 1 140 ? 8.102 5.031 4.012 1 98 140 GLN B O 1
ATOM 2480 N N . ALA B 1 141 ? 8.461 2.941 3.479 1 98.12 141 ALA B N 1
ATOM 2481 C CA . ALA B 1 141 ? 8.844 2.527 4.828 1 98.12 141 ALA B CA 1
AT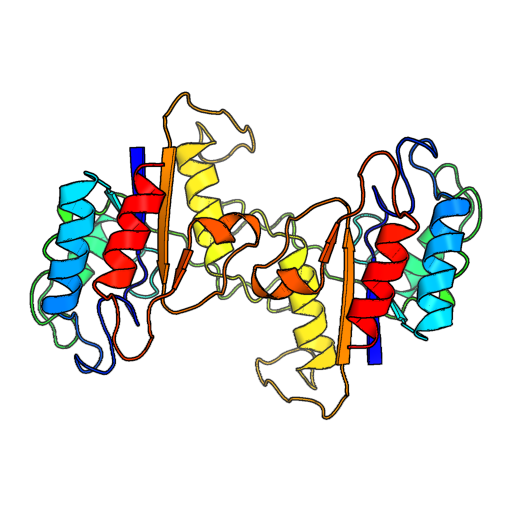OM 2482 C C . ALA B 1 141 ? 9.914 3.449 5.402 1 98.12 141 ALA B C 1
ATOM 2484 O O . ALA B 1 141 ? 9.797 3.908 6.543 1 98.12 141 ALA B O 1
ATOM 2485 N N . GLU B 1 142 ? 10.891 3.785 4.621 1 97.94 142 GLU B N 1
ATOM 2486 C CA . GLU B 1 142 ? 12.031 4.539 5.125 1 97.94 142 GLU B CA 1
ATOM 2487 C C . GLU B 1 142 ? 11.711 6.027 5.23 1 97.94 142 GLU B C 1
ATOM 2489 O O . GLU B 1 142 ? 12.508 6.805 5.762 1 97.94 142 GLU B O 1
ATOM 2494 N N . HIS B 1 143 ? 10.531 6.367 4.777 1 98.5 143 HIS B N 1
ATOM 2495 C CA . HIS B 1 143 ? 10.141 7.77 4.785 1 98.5 143 HIS B CA 1
ATOM 2496 C C . HIS B 1 143 ? 9.094 8.047 5.863 1 98.5 143 HIS B C 1
ATOM 2498 O O . HIS B 1 143 ? 8.688 9.195 6.055 1 98.5 143 HIS B O 1
ATOM 2504 N N . LEU B 1 144 ? 8.68 7 6.555 1 98.81 144 LEU B N 1
ATOM 2505 C CA . LEU B 1 144 ? 7.598 7.145 7.523 1 98.81 144 LEU B CA 1
ATOM 2506 C C . LEU B 1 144 ? 8.156 7.402 8.922 1 98.81 144 LEU B C 1
ATOM 2508 O O . LEU B 1 144 ? 8.984 6.637 9.414 1 98.81 144 LEU B O 1
ATOM 2512 N N . VAL B 1 145 ? 7.816 8.469 9.508 1 98.88 145 VAL B N 1
ATOM 2513 C CA . VAL B 1 145 ? 7.93 8.68 10.945 1 98.88 145 VAL B CA 1
ATOM 2514 C C . VAL B 1 145 ? 6.566 8.469 11.609 1 98.88 145 VAL B C 1
ATOM 2516 O O . VAL B 1 145 ? 5.676 9.312 11.492 1 98.88 145 VAL B O 1
ATOM 2519 N N . LYS B 1 146 ? 6.414 7.367 12.25 1 98.69 146 LYS B N 1
ATOM 2520 C CA . LYS B 1 146 ? 5.141 7.039 12.883 1 98.69 146 LYS B CA 1
ATOM 2521 C C . LYS B 1 146 ? 5.047 7.652 14.281 1 98.69 146 LYS B C 1
ATOM 2523 O O . LYS B 1 146 ? 5.723 7.199 15.203 1 98.69 146 LYS B O 1
ATOM 2528 N N . THR B 1 147 ? 4.234 8.586 14.445 1 98.44 147 THR B N 1
ATOM 2529 C CA . THR B 1 147 ? 4.07 9.273 15.719 1 98.44 147 THR B CA 1
ATOM 2530 C C . THR B 1 147 ? 3.186 8.453 16.656 1 98.44 147 THR B C 1
ATOM 2532 O O . THR B 1 147 ? 2.506 7.52 16.219 1 98.44 147 THR B O 1
ATOM 2535 N N . ASP B 1 148 ? 3.25 8.703 17.953 1 96.56 148 ASP B N 1
ATOM 2536 C CA . ASP B 1 148 ? 2.336 8.133 18.938 1 96.56 148 ASP B CA 1
ATOM 2537 C C . ASP B 1 148 ? 0.965 8.797 18.859 1 96.56 148 ASP B C 1
ATOM 2539 O O . ASP B 1 148 ? 0.854 10.016 19.016 1 96.56 148 ASP B O 1
ATOM 2543 N N . THR B 1 149 ? -0.054 7.988 18.672 1 94.88 149 THR B N 1
ATOM 2544 C CA . THR B 1 149 ? -1.397 8.508 18.438 1 94.88 149 THR B CA 1
ATOM 2545 C C . THR B 1 149 ? -1.862 9.352 19.625 1 94.88 149 THR B C 1
ATOM 2547 O O . THR B 1 149 ? -2.604 10.32 19.438 1 94.88 149 THR B O 1
ATOM 2550 N N . LEU B 1 150 ? -1.44 9.094 20.812 1 93.38 150 LEU B N 1
ATOM 2551 C CA . LEU B 1 150 ? -1.889 9.789 22.016 1 93.38 150 LEU B CA 1
ATOM 2552 C C . LEU B 1 150 ? -1.026 11.016 22.297 1 93.38 150 LEU B C 1
ATOM 2554 O O . LEU B 1 150 ? -1.537 12.055 22.719 1 93.38 150 LEU B O 1
ATOM 2558 N N . LEU B 1 151 ? 0.296 10.938 21.969 1 94.12 151 LEU B N 1
ATOM 2559 C CA . LEU B 1 151 ? 1.234 11.984 22.344 1 94.12 151 LEU B CA 1
ATOM 2560 C C . LEU B 1 151 ? 1.489 12.93 21.172 1 94.12 151 LEU B C 1
ATOM 2562 O O . LEU B 1 151 ? 1.825 14.102 21.375 1 94.12 151 LEU B O 1
ATOM 2566 N N . GLY B 1 152 ? 1.335 12.398 19.953 1 97.44 152 GLY B N 1
ATOM 2567 C CA . GLY B 1 152 ? 1.632 13.203 18.781 1 97.44 152 GLY B CA 1
ATOM 2568 C C . GLY B 1 152 ? 3.115 13.289 18.469 1 97.44 152 GLY B C 1
ATOM 2569 O O . GLY B 1 152 ? 3.883 12.398 18.844 1 97.44 152 GLY B O 1
ATOM 2570 N N . LEU B 1 153 ? 3.477 14.258 17.703 1 98.5 153 LEU B N 1
ATOM 2571 C CA . LEU B 1 153 ? 4.852 14.484 17.281 1 98.5 153 LEU B CA 1
ATOM 2572 C C . LEU B 1 153 ? 5.762 14.703 18.484 1 98.5 153 LEU B C 1
ATOM 2574 O O . LEU B 1 153 ? 5.434 15.484 19.375 1 98.5 153 LEU B O 1
ATOM 2578 N N . SER B 1 154 ? 6.867 13.977 18.562 1 98.25 154 SER B N 1
ATOM 2579 C CA . SER B 1 154 ? 7.828 14.086 19.656 1 98.25 154 SER B CA 1
ATOM 2580 C C . SER B 1 154 ? 9.172 14.609 19.156 1 98.25 154 SER B C 1
ATOM 2582 O O . SER B 1 154 ? 9.391 14.727 17.953 1 98.25 154 SER B O 1
ATOM 2584 N N . GLU B 1 155 ? 10.039 14.883 20.125 1 98.56 155 GLU B N 1
ATOM 2585 C CA . GLU B 1 155 ? 11.383 15.32 19.781 1 98.56 155 GLU B CA 1
ATOM 2586 C C . GLU B 1 155 ? 12.133 14.25 19 1 98.56 155 GLU B C 1
ATOM 2588 O O . GLU B 1 155 ? 12.883 14.562 18.062 1 98.56 155 GLU B O 1
ATOM 2593 N N . ASP B 1 156 ? 11.914 13.039 19.406 1 98.69 156 ASP B N 1
ATOM 2594 C CA . ASP B 1 156 ? 12.547 11.938 18.688 1 98.69 156 ASP B CA 1
ATOM 2595 C C . ASP B 1 156 ? 12.047 11.875 17.234 1 98.69 156 ASP B C 1
ATOM 2597 O O . ASP B 1 156 ? 12.828 11.625 16.328 1 98.69 156 ASP B O 1
ATOM 2601 N N . ASP B 1 157 ? 10.789 12.023 17.047 1 98.81 157 ASP B N 1
ATOM 2602 C CA . ASP B 1 157 ? 10.219 12.047 15.711 1 98.81 157 ASP B CA 1
ATOM 2603 C C . ASP B 1 157 ? 10.828 13.164 14.875 1 98.81 157 ASP B C 1
ATOM 2605 O O . ASP B 1 157 ? 11.094 12.984 13.68 1 98.81 157 ASP B O 1
ATOM 2609 N N . VAL B 1 158 ? 11.016 14.32 15.523 1 98.88 158 VAL B N 1
ATOM 2610 C CA . VAL B 1 158 ? 11.594 15.484 14.852 1 98.88 158 VAL B CA 1
ATOM 2611 C C . VAL B 1 158 ? 12.984 15.141 14.336 1 98.88 158 VAL B C 1
ATOM 2613 O O . VAL B 1 158 ? 13.305 15.398 13.18 1 98.88 158 VAL B O 1
ATOM 2616 N N . GLU B 1 159 ? 13.766 14.594 15.156 1 98.88 159 GLU B N 1
ATOM 2617 C CA . GLU B 1 159 ? 15.125 14.227 14.773 1 98.88 159 GLU B CA 1
ATOM 2618 C C . GLU B 1 159 ? 15.125 13.234 13.617 1 98.88 159 GLU B C 1
ATOM 2620 O O . GLU B 1 159 ? 15.906 13.367 12.672 1 98.88 159 GLU B O 1
ATOM 2625 N N . GLN B 1 160 ? 14.273 12.305 13.727 1 98.81 160 GLN B N 1
ATOM 2626 C CA . GLN B 1 160 ? 14.172 11.305 12.664 1 98.81 160 GLN B CA 1
ATOM 2627 C C . GLN B 1 160 ? 13.719 11.945 11.352 1 98.81 160 GLN B C 1
ATOM 2629 O O . GLN B 1 160 ? 14.258 11.633 10.289 1 98.81 160 GLN B O 1
ATOM 2634 N N . ALA B 1 161 ? 12.719 12.781 11.43 1 98.94 161 ALA B N 1
ATOM 2635 C CA . ALA B 1 161 ? 12.203 13.453 10.242 1 98.94 161 ALA B CA 1
ATOM 2636 C C . ALA B 1 161 ? 13.289 14.281 9.562 1 98.94 161 ALA B C 1
ATOM 2638 O O . ALA B 1 161 ? 13.422 14.242 8.336 1 98.94 161 ALA B O 1
ATOM 2639 N N . ILE B 1 162 ? 14.055 15.047 10.383 1 98.88 162 ILE B N 1
ATOM 2640 C CA . ILE B 1 162 ? 15.125 15.875 9.852 1 98.88 162 ILE B CA 1
ATOM 2641 C C . ILE B 1 162 ? 16.172 14.992 9.172 1 98.88 162 ILE B C 1
ATOM 2643 O O . ILE B 1 162 ? 16.656 15.32 8.078 1 98.88 162 ILE B O 1
ATOM 2647 N N . LYS B 1 163 ? 16.5 13.867 9.812 1 98.69 163 LYS B N 1
ATOM 2648 C CA . LYS B 1 163 ? 17.453 12.938 9.234 1 98.69 163 LYS B CA 1
ATOM 2649 C C . LYS B 1 163 ? 16.969 12.406 7.887 1 98.69 163 LYS B C 1
ATOM 2651 O O . LYS B 1 163 ? 17.734 12.359 6.922 1 98.69 163 LYS B O 1
ATOM 2656 N N . ILE B 1 164 ? 15.711 12.047 7.777 1 98.62 164 ILE B N 1
ATOM 2657 C CA . ILE B 1 164 ? 15.141 11.508 6.547 1 98.62 164 ILE B CA 1
ATOM 2658 C C . ILE B 1 164 ? 15.172 12.57 5.453 1 98.62 164 ILE B C 1
ATOM 2660 O O . ILE B 1 164 ? 15.57 12.289 4.32 1 98.62 164 ILE B O 1
ATOM 2664 N N . LEU B 1 165 ? 14.781 13.75 5.77 1 98.19 165 LEU B N 1
ATOM 2665 C CA . LEU B 1 165 ? 14.648 14.82 4.785 1 98.19 165 LEU B CA 1
ATOM 2666 C C . LEU B 1 165 ? 16.016 15.266 4.281 1 98.19 165 LEU B C 1
ATOM 2668 O O . LEU B 1 165 ? 16.141 15.719 3.139 1 98.19 165 LEU B O 1
ATOM 2672 N N . ASN B 1 166 ? 17.062 15.156 5.035 1 95.75 166 ASN B N 1
ATOM 2673 C CA . ASN B 1 166 ? 18.375 15.672 4.668 1 95.75 166 ASN B CA 1
ATOM 2674 C C . ASN B 1 166 ? 19.281 14.562 4.152 1 95.75 166 ASN B C 1
ATOM 2676 O O . ASN B 1 166 ? 20.484 14.773 3.979 1 95.75 166 ASN B O 1
ATOM 2680 N N . GLN B 1 167 ? 18.75 13.336 3.945 1 87.31 167 GLN B N 1
ATOM 2681 C CA . GLN B 1 167 ? 19.5 12.266 3.301 1 87.31 167 GLN B CA 1
ATOM 2682 C C . GLN B 1 167 ? 19.719 12.562 1.82 1 87.31 167 GLN B C 1
ATOM 2684 O O . GLN B 1 167 ? 18.875 13.164 1.168 1 87.31 167 GLN B O 1
#

Radius of gyration: 22.24 Å; Cα contacts (8 Å, |Δi|>4): 711; chains: 2; bounding box: 40×60×50 Å

pLDDT: mean 90.57, std 14.46, range [42.28, 98.94]

Foldseek 3Di:
DEEEADECQLAQAAVVNVRAGHPVSLVLVVLLCVLQVYAYEYLYPCADPWLVVSQCSQQDDDPRRPHRRPRSVSHPYYFDDCQADADPNRGDGQFSQVRVVLCCCQPQQDPHSDDPRRHRPPDPYFYAYEELDDSHDPVCVQRYQHHGSHPHHDNVSSVSNNVRRVD/DEEEADECQLAQAAVVNVRAGHPVSLVLVVLLCVLQVYAYEYLYPCADPWLVVSQCSQQDDDPRRPHRRPRSVSHPYYFDDCQADADPNRGDGQFSQVRVVLCCCQPQQDPHSPDPRRHRPPDPYFYAYEELDDSHDPVCVQRYQHHGSHPHHDNVSSVSNNVRRVD

Nearest PDB structures (foldseek):
  6ml9-assembly1_E  TM=4.067E-01  e=9.093E+00  Salmonella enterica subsp. enterica serovar Typhimurium str. LT2
  7wpt-assembly1_A  TM=2.024E-01  e=4.509E+00  Staphylococcus aureus subsp. aureus COL
  6ml9-assembly1_E  TM=4.061E-01  e=9.105E+00  Salmonella enterica subsp. enterica serovar Typhimurium str. LT2
  7wpt-assembly1_A  TM=2.023E-01  e=4.517E+00  Staphylococcus aureus subsp. aureus COL

Sequence (334 aa):
MKIIFLDIDGVISTEKSHYTLDKDACDLLGKIIDATDANIVISSSWRRNTVEDTKRELTTIRHSVPFPFPYADRIVGVTIRAYAYIMQGIHLSIPRGVEIKQWIDTHIHSENGKNWNYKEIGVDFNYVILDDDSDMLLEQAEHLVKTDTLLGLSEDDVEQAIKILNQMKIIFLDIDGVISTEKSHYTLDKDACDLLGKIIDATDANIVISSSWRRNTVEDTKRELTTIRHSVPFPFPYADRIVGVTIRAYAYIMQGIHLSIPRGVEIKQWIDTHIHSENGKNWNYKEIGVDFNYVILDDDSDMLLEQAEHLVKTDTLLGLSEDDVEQAIKILNQ

Solvent-accessible surface area (backbone atoms only — not comparable to full-atom values): 17360 Å² total; per-residue (Å²): 89,37,36,34,36,36,30,38,70,11,21,31,16,15,64,78,47,71,58,10,58,26,68,70,29,47,51,48,51,45,51,37,32,71,74,61,70,38,34,30,27,39,63,28,89,80,52,48,94,40,51,66,55,26,38,47,61,44,43,46,72,44,87,51,22,76,53,53,49,88,58,46,88,39,48,78,37,59,41,66,88,59,52,81,38,64,54,96,86,37,72,41,77,47,42,60,31,49,29,51,49,41,44,45,45,25,72,50,25,13,88,74,54,66,67,87,50,70,36,80,49,91,59,65,70,39,43,25,34,40,27,39,64,69,56,33,33,38,85,41,56,85,33,52,42,69,28,45,48,57,75,13,49,45,72,67,50,36,53,50,41,44,52,45,42,72,102,89,37,36,34,36,35,30,40,68,11,21,31,16,16,62,78,46,71,58,9,59,26,68,69,28,47,52,49,52,46,52,37,32,71,76,62,68,38,35,31,28,37,65,27,91,80,51,47,96,40,54,66,53,25,39,48,61,44,43,46,74,44,87,51,22,75,54,52,48,89,58,48,87,40,49,80,37,58,41,64,88,58,53,83,39,64,57,97,87,37,71,41,76,48,43,59,31,50,28,51,49,39,44,45,44,26,72,54,25,13,87,70,56,72,57,85,51,70,37,82,51,90,60,65,73,38,45,27,34,40,28,39,64,68,55,33,32,39,86,42,55,84,31,52,42,68,28,44,49,58,75,13,48,44,73,68,48,36,54,50,42,44,52,44,40,72,103